Protein AF-A0AA37QPI7-F1 (afdb_monomer_lite)

Radius of gyration: 23.77 Å; chains: 1; bounding box: 54×47×102 Å

Foldseek 3Di:
DDDDDDDDDDDDPPPPPDLVNLVVVVVVVVPPPPPPDDPCVVVVVVLVLVLLQLVLLCCQQQPFFLQLLVLLLVLLVLLVVLVVCVVPQQLVSLVSNVVSVVSNVCSRPPQHDPAQDPVVRDGNVVSCVSNQNDDVVVVVVLVVVLVCLLVCCVVPVCNVVVHDRDPDPVSSSSSNSNVSSVSVVVVLVVQLVVSCVPPRNSRSVSVSVSVVCVSVVSNSNNVCSVVCVVVVNGTDPCSNVSVCVSCVVVVVVVVVVVVVD

Secondary structure (DSSP, 8-state):
-----PPPPPPP------HHHHHHHHHHHHHTTT-SSSTTHHHHHHHHHHHHHHHHHHHHHH--BHHHHHHHHHHHHHHHHHHHHHTT-HHHHHHHHHHHHHHHHHHHHHSS-SS-BTTTTB-HHHHHHHSTT--HHHHHHHHHHHHHHHHHHHH-TTTTTTSPPPSSHHHHHHHHHHHHHHHHHHHHHHHHHHHHHHT-HHHHHHHHHHHHHHHHHHHHHHTTHHHHHHTT--B-THHHHGGGTTTHHHHHHHHHHHT--

Structure (mmCIF, N/CA/C/O backbone):
data_AF-A0AA37QPI7-F1
#
_entry.id   AF-A0AA37QPI7-F1
#
loop_
_atom_site.group_PDB
_atom_site.id
_atom_site.type_symbol
_atom_site.label_atom_id
_atom_site.label_alt_id
_atom_site.label_comp_id
_atom_site.label_asym_id
_atom_site.label_entity_id
_atom_site.label_seq_id
_atom_site.pdbx_PDB_ins_code
_atom_site.Cartn_x
_atom_site.Cartn_y
_atom_site.Cartn_z
_atom_site.occupancy
_atom_site.B_iso_or_equiv
_atom_site.auth_seq_id
_atom_site.auth_comp_id
_atom_site.auth_asym_id
_atom_site.auth_atom_id
_atom_site.pdbx_PDB_model_num
ATOM 1 N N . MET A 1 1 ? 1.107 21.817 76.736 1.00 34.59 1 MET A N 1
ATOM 2 C CA . MET A 1 1 ? 0.963 20.585 75.935 1.00 34.59 1 MET A CA 1
ATOM 3 C C . MET A 1 1 ? 0.041 20.915 74.767 1.00 34.59 1 MET A C 1
ATOM 5 O O . MET A 1 1 ? -1.161 20.747 74.878 1.00 34.59 1 MET A O 1
ATOM 9 N N . PHE A 1 2 ? 0.584 21.522 73.708 1.00 25.77 2 PHE A N 1
ATOM 10 C CA . PHE A 1 2 ? -0.158 21.867 72.491 1.00 25.77 2 PHE A CA 1
ATOM 11 C C . PHE A 1 2 ? 0.351 20.945 71.384 1.00 25.77 2 PHE A C 1
ATOM 13 O O . PHE A 1 2 ? 1.513 21.037 70.995 1.00 25.77 2 PHE A O 1
ATOM 20 N N . ALA A 1 3 ? -0.485 20.000 70.961 1.00 29.30 3 ALA A N 1
ATOM 21 C CA . ALA A 1 3 ? -0.178 19.079 69.878 1.00 29.30 3 ALA A CA 1
ATOM 22 C C . ALA A 1 3 ? -0.513 19.752 68.539 1.00 29.30 3 ALA A C 1
ATOM 24 O O . ALA A 1 3 ? -1.659 20.116 68.288 1.00 29.30 3 ALA A O 1
ATOM 25 N N . PHE A 1 4 ? 0.504 19.929 67.698 1.00 27.66 4 PHE A N 1
ATOM 26 C CA . PHE A 1 4 ? 0.360 20.281 66.289 1.00 27.66 4 PHE A CA 1
ATOM 27 C C . PHE A 1 4 ? -0.175 19.052 65.542 1.00 27.66 4 PHE A C 1
ATOM 29 O O . PHE A 1 4 ? 0.495 18.021 65.497 1.00 27.66 4 PHE A O 1
ATOM 36 N N . GLN A 1 5 ? -1.370 19.149 64.964 1.00 30.95 5 GLN A N 1
ATOM 37 C CA . GLN A 1 5 ? -1.933 18.120 64.091 1.00 30.95 5 GLN A CA 1
ATOM 38 C C . GLN A 1 5 ? -1.778 18.610 62.646 1.00 30.95 5 GLN A C 1
ATOM 40 O O . GLN A 1 5 ? -2.478 19.517 62.207 1.00 30.95 5 GLN A O 1
ATOM 45 N N . ALA A 1 6 ? -0.787 18.072 61.933 1.00 32.91 6 ALA A N 1
ATOM 46 C CA . ALA A 1 6 ? -0.583 18.338 60.514 1.00 32.91 6 ALA A CA 1
ATOM 47 C C . ALA A 1 6 ? -1.571 17.497 59.686 1.00 32.91 6 ALA A C 1
ATOM 49 O O . ALA A 1 6 ? -1.635 16.279 59.855 1.00 32.91 6 ALA A O 1
ATOM 50 N N . SER A 1 7 ? -2.333 18.137 58.793 1.00 35.12 7 SER A N 1
ATOM 51 C CA . SER A 1 7 ? -3.136 17.439 57.779 1.00 35.12 7 SER A CA 1
ATOM 52 C C . SER A 1 7 ? -2.232 16.674 56.803 1.00 35.12 7 SER A C 1
ATOM 54 O O . SER A 1 7 ? -1.197 17.211 56.401 1.00 35.12 7 SER A O 1
ATOM 56 N N . PRO A 1 8 ? -2.610 15.458 56.366 1.00 33.44 8 PRO A N 1
ATOM 57 C CA . PRO A 1 8 ? -1.876 14.750 55.327 1.00 33.44 8 PRO A CA 1
ATOM 58 C C . PRO A 1 8 ? -2.070 15.441 53.970 1.00 33.44 8 PRO A C 1
ATOM 60 O O . PRO A 1 8 ? -3.180 15.831 53.603 1.00 33.44 8 PRO A O 1
ATOM 63 N N . ALA A 1 9 ? -0.973 15.595 53.228 1.00 37.56 9 ALA A N 1
ATOM 64 C CA . ALA A 1 9 ? -0.979 16.091 51.857 1.00 37.56 9 ALA A CA 1
ATOM 65 C C . ALA A 1 9 ? -1.756 15.131 50.929 1.00 37.56 9 ALA A C 1
ATOM 67 O O . ALA A 1 9 ? -1.689 13.913 51.128 1.00 37.56 9 ALA A O 1
ATOM 68 N N . PRO A 1 10 ? -2.473 15.641 49.909 1.00 36.03 10 PRO A N 1
ATOM 69 C CA . PRO A 1 10 ? -3.128 14.788 48.923 1.00 36.03 10 PRO A CA 1
ATOM 70 C C . PRO A 1 10 ? -2.082 13.987 48.125 1.00 36.03 10 PRO A C 1
ATOM 72 O O . PRO A 1 10 ? -0.986 14.496 47.868 1.00 36.03 10 PRO A O 1
ATOM 75 N N . PRO A 1 11 ? -2.389 12.736 47.731 1.00 35.03 11 PRO A N 1
ATOM 76 C CA . PRO A 1 11 ? -1.461 11.918 46.963 1.00 35.03 11 PRO A CA 1
ATOM 77 C C . PRO A 1 11 ? -1.183 12.554 45.591 1.00 35.03 11 PRO A C 1
ATOM 79 O O . PRO A 1 11 ? -2.055 13.229 45.034 1.00 35.03 11 PRO A O 1
ATOM 82 N N . PRO A 1 12 ? 0.015 12.339 45.021 1.00 33.94 12 PRO A N 1
ATOM 83 C CA . PRO A 1 12 ? 0.347 12.864 43.708 1.00 33.94 12 PRO A CA 1
ATOM 84 C C . PRO A 1 12 ? -0.594 12.251 42.670 1.00 33.94 12 PRO A C 1
ATOM 86 O O . PRO A 1 12 ? -0.726 11.029 42.573 1.00 33.94 12 PRO A O 1
ATOM 89 N N . VAL A 1 13 ? -1.246 13.114 41.889 1.00 37.06 13 VAL A N 1
ATOM 90 C CA . VAL A 1 13 ? -2.025 12.728 40.711 1.00 37.06 13 VAL A CA 1
ATOM 91 C C . VAL A 1 13 ? -1.045 12.135 39.702 1.00 37.06 13 VAL A C 1
ATOM 93 O O . VAL A 1 13 ? -0.381 12.846 38.951 1.00 37.06 13 VAL A O 1
ATOM 96 N N . GLY A 1 14 ? -0.900 10.813 39.736 1.00 29.47 14 GLY A N 1
ATOM 97 C CA . GLY A 1 14 ? -0.187 10.064 38.717 1.00 29.47 14 GLY A CA 1
ATOM 98 C C . GLY A 1 14 ? -0.936 10.216 37.402 1.00 29.47 14 GLY A C 1
ATOM 99 O O . GLY A 1 14 ? -1.998 9.626 37.217 1.00 29.47 14 GLY A O 1
ATOM 100 N N . PHE A 1 15 ? -0.394 11.023 36.495 1.00 30.89 15 PHE A N 1
ATOM 101 C CA . PHE A 1 15 ? -0.865 11.115 35.120 1.00 30.89 15 PHE A CA 1
ATOM 102 C C . PHE A 1 15 ? -0.590 9.764 34.441 1.00 30.89 15 PHE A C 1
ATOM 104 O O . PHE A 1 15 ? 0.505 9.503 33.943 1.00 30.89 15 PHE A O 1
ATOM 111 N N . ILE A 1 16 ? -1.568 8.857 34.467 1.00 32.91 16 ILE A N 1
ATOM 112 C CA . ILE A 1 16 ? -1.542 7.652 33.639 1.00 32.91 16 ILE A CA 1
ATOM 113 C C . ILE A 1 16 ? -1.811 8.122 32.212 1.00 32.91 16 ILE A C 1
ATOM 115 O O . ILE A 1 16 ? -2.954 8.304 31.802 1.00 32.91 16 ILE A O 1
ATOM 119 N N . VAL A 1 17 ? -0.738 8.361 31.460 1.00 29.69 17 VAL A N 1
ATOM 120 C CA . VAL A 1 17 ? -0.809 8.642 30.024 1.00 29.69 17 VAL A CA 1
ATOM 121 C C . VAL A 1 17 ? -1.232 7.352 29.323 1.00 29.69 17 VAL A C 1
ATOM 123 O O . VAL A 1 17 ? -0.419 6.466 29.043 1.00 29.69 17 VAL A O 1
ATOM 126 N N . THR A 1 18 ? -2.530 7.221 29.070 1.00 38.44 18 THR A N 1
ATOM 127 C CA . THR A 1 18 ? -3.072 6.161 28.223 1.00 38.44 18 THR A CA 1
ATOM 128 C C . THR A 1 18 ? -2.712 6.450 26.761 1.00 38.44 18 THR A C 1
ATOM 130 O O . THR A 1 18 ? -2.367 7.564 26.369 1.00 38.44 18 THR A O 1
ATOM 133 N N . THR A 1 19 ? -2.740 5.430 25.906 1.00 42.44 19 THR A N 1
ATOM 134 C CA . THR A 1 19 ? -2.538 5.586 24.452 1.00 42.44 19 THR A CA 1
ATOM 135 C C . THR A 1 19 ? -3.511 6.579 23.814 1.00 42.44 19 THR A C 1
ATOM 137 O O . THR A 1 19 ? -3.134 7.239 22.850 1.00 42.44 19 THR A O 1
ATOM 140 N N . SER A 1 20 ? -4.700 6.742 24.402 1.00 35.50 20 SER A N 1
ATOM 141 C CA . SER A 1 20 ? -5.703 7.735 24.005 1.00 35.50 20 SER A CA 1
ATOM 142 C C . SER A 1 20 ? -5.179 9.179 24.113 1.00 35.50 20 SER A C 1
ATOM 144 O O . SER A 1 20 ? -5.289 9.958 23.167 1.00 35.50 20 SER A O 1
ATOM 146 N N . THR A 1 21 ? -4.483 9.522 25.205 1.00 34.16 21 THR A N 1
ATOM 147 C CA . THR A 1 21 ? -3.995 10.892 25.469 1.00 34.16 21 THR A CA 1
ATOM 148 C C . THR A 1 21 ? -2.841 11.313 24.553 1.00 34.16 21 THR A C 1
ATOM 150 O O . THR A 1 21 ? -2.683 12.493 24.245 1.00 34.16 21 THR A O 1
ATOM 153 N N . CYS A 1 22 ? -2.041 10.350 24.089 1.00 39.34 22 CYS A N 1
ATOM 154 C CA . CYS A 1 22 ? -0.910 10.594 23.188 1.00 39.34 22 CYS A CA 1
ATOM 155 C C . CYS A 1 22 ? -1.356 10.755 21.718 1.00 39.34 22 CYS A C 1
ATOM 157 O O . CYS A 1 22 ? -0.674 11.410 20.935 1.00 39.34 22 CYS A O 1
ATOM 159 N N . HIS A 1 23 ? -2.516 10.192 21.352 1.00 40.12 23 HIS A N 1
ATOM 160 C CA . HIS A 1 23 ? -3.118 10.362 20.028 1.00 40.12 23 HIS A CA 1
ATOM 161 C C . HIS A 1 23 ? -3.749 11.751 19.894 1.00 40.12 23 HIS A C 1
ATOM 163 O O . HIS A 1 23 ? -3.429 12.459 18.945 1.00 40.12 23 HIS A O 1
ATOM 169 N N . ALA A 1 24 ? -4.541 12.171 20.891 1.00 37.97 24 ALA A N 1
ATOM 170 C CA . ALA A 1 24 ? -5.199 13.478 20.916 1.00 37.97 24 ALA A CA 1
ATOM 171 C C . ALA A 1 24 ? -4.202 14.635 20.728 1.00 37.97 24 ALA A C 1
ATOM 173 O O . ALA A 1 24 ? -4.411 15.493 19.878 1.00 37.97 24 ALA A O 1
ATOM 174 N N . THR A 1 25 ? -3.057 14.589 21.418 1.00 40.53 25 THR A N 1
ATOM 175 C CA . THR A 1 25 ? -2.024 15.640 21.369 1.00 40.53 25 THR A CA 1
ATOM 176 C C . THR A 1 25 ? -1.274 15.729 20.034 1.00 40.53 25 THR A C 1
ATOM 178 O O . THR A 1 25 ? -0.862 16.823 19.654 1.00 40.53 25 THR A O 1
ATOM 181 N N . PHE A 1 26 ? -1.112 14.628 19.289 1.00 41.22 26 PHE A N 1
ATOM 182 C CA . PHE A 1 26 ? -0.469 14.670 17.966 1.00 41.22 26 PHE A CA 1
ATOM 183 C C . PHE A 1 26 ? -1.428 15.136 16.865 1.00 41.22 26 PHE A C 1
ATOM 185 O O . PHE A 1 26 ? -1.008 15.848 15.952 1.00 41.22 26 PHE A O 1
ATOM 192 N N . THR A 1 27 ? -2.717 14.792 16.963 1.00 43.09 27 THR A N 1
ATOM 193 C CA . THR A 1 27 ? -3.755 15.435 16.146 1.00 43.09 27 THR A CA 1
ATOM 194 C C . THR A 1 27 ? -3.826 16.923 16.478 1.00 43.09 27 THR A C 1
ATOM 196 O O . THR A 1 27 ? -3.598 17.735 15.599 1.00 43.09 27 THR A O 1
ATOM 199 N N . GLU A 1 28 ? -3.991 17.333 17.733 1.00 38.28 28 GLU A N 1
ATOM 200 C CA . GLU A 1 28 ? -4.186 18.755 18.053 1.00 38.28 28 GLU A CA 1
ATOM 201 C C . GLU A 1 28 ? -2.998 19.668 17.699 1.00 38.28 28 GLU A C 1
ATOM 203 O O . GLU A 1 28 ? -3.204 20.772 17.189 1.00 38.28 28 GLU A O 1
ATOM 208 N N . ALA A 1 29 ? -1.751 19.213 17.875 1.00 36.88 29 ALA A N 1
ATOM 209 C CA . ALA A 1 29 ? -0.566 20.036 17.604 1.00 36.88 29 ALA A CA 1
ATOM 210 C C . ALA A 1 29 ? -0.382 20.402 16.117 1.00 36.88 29 ALA A C 1
ATOM 212 O O . ALA A 1 29 ? 0.231 21.424 15.808 1.00 36.88 29 ALA A O 1
ATOM 213 N N . LEU A 1 30 ? -0.932 19.607 15.190 1.00 38.47 30 LEU A N 1
ATOM 214 C CA . LEU A 1 30 ? -0.958 19.939 13.760 1.00 38.47 30 LEU A CA 1
ATOM 215 C C . LEU A 1 30 ? -2.210 20.756 13.367 1.00 38.47 30 LEU A C 1
ATOM 217 O O . LEU A 1 30 ? -2.234 21.353 12.293 1.00 38.47 30 LEU A O 1
ATOM 221 N N . TYR A 1 31 ? -3.244 20.781 14.218 1.00 43.44 31 TYR A N 1
ATOM 222 C CA . TYR A 1 31 ? -4.584 21.297 13.904 1.00 43.44 31 TYR A CA 1
ATOM 223 C C . TYR A 1 31 ? -4.795 22.770 14.298 1.00 43.44 31 TYR A C 1
ATOM 225 O O . TYR A 1 31 ? -5.498 23.493 13.592 1.00 43.44 31 TYR A O 1
ATOM 233 N N . VAL A 1 32 ? -4.159 23.266 15.365 1.00 39.16 32 VAL A N 1
ATOM 234 C CA . VAL A 1 32 ? -4.438 24.623 15.893 1.00 39.16 32 VAL A CA 1
ATOM 235 C C . VAL A 1 32 ? -3.963 25.768 14.975 1.00 39.16 32 VAL A C 1
ATOM 237 O O . VAL A 1 32 ? -4.482 26.877 15.062 1.00 39.16 32 VAL A O 1
ATOM 240 N N . SER A 1 33 ? -3.044 25.540 14.028 1.00 35.88 33 SER A N 1
ATOM 241 C CA . SER A 1 33 ? -2.559 26.622 13.142 1.00 35.88 33 SER A CA 1
ATOM 242 C C . SER A 1 33 ? -3.457 26.949 11.937 1.00 35.88 33 SER A C 1
ATOM 244 O O . SER A 1 33 ? -3.223 27.969 11.293 1.00 35.88 33 SER A O 1
ATOM 246 N N . VAL A 1 34 ? -4.463 26.130 11.596 1.00 41.72 34 VAL A N 1
ATOM 247 C CA . VAL A 1 34 ? -5.202 26.268 10.315 1.00 41.72 34 VAL A CA 1
ATOM 248 C C . VAL A 1 34 ? -6.638 26.801 10.472 1.00 41.72 34 VAL A C 1
ATOM 250 O O . VAL A 1 34 ? -7.206 27.303 9.505 1.00 41.72 34 VAL A O 1
ATOM 253 N N . SER A 1 35 ? -7.222 26.784 11.675 1.00 39.28 35 SER A N 1
ATOM 254 C CA . SER A 1 35 ? -8.647 27.122 11.883 1.00 39.28 35 SER A CA 1
ATOM 255 C C . SER A 1 35 ? -8.999 28.615 11.957 1.00 39.28 35 SER A C 1
ATOM 257 O O . SER A 1 35 ? -10.164 28.948 12.153 1.00 39.28 35 SER A O 1
ATOM 259 N N . LEU A 1 36 ? -8.060 29.544 11.763 1.00 39.91 36 LEU A N 1
ATOM 260 C CA . LEU A 1 36 ? -8.346 30.980 11.883 1.00 39.91 36 LEU A CA 1
ATOM 261 C C . LEU A 1 36 ? -8.253 31.732 10.547 1.00 39.91 36 LEU A C 1
ATOM 263 O O . LEU A 1 36 ? -7.440 32.639 10.437 1.00 39.91 36 LEU A O 1
ATOM 267 N N . HIS A 1 37 ? -9.091 31.394 9.554 1.00 37.38 37 HIS A N 1
ATOM 268 C CA . HIS A 1 37 ? -9.806 32.362 8.683 1.00 37.38 37 HIS A CA 1
ATOM 269 C C . HIS A 1 37 ? -10.506 31.702 7.471 1.00 37.38 37 HIS A C 1
ATOM 271 O O . HIS A 1 37 ? -9.902 30.935 6.728 1.00 37.38 37 HIS A O 1
ATOM 277 N N . ASN A 1 38 ? -11.740 32.157 7.207 1.00 34.00 38 ASN A N 1
ATOM 278 C CA . ASN A 1 38 ? -12.581 31.989 6.007 1.00 34.00 38 ASN A CA 1
ATOM 279 C C . ASN A 1 38 ? -13.404 30.692 5.840 1.00 34.00 38 ASN A C 1
ATOM 281 O O . ASN A 1 38 ? -13.009 29.598 6.233 1.00 34.00 38 ASN A O 1
ATOM 285 N N . GLY A 1 39 ? -14.578 30.841 5.195 1.00 43.22 39 GLY A N 1
ATOM 286 C CA . GLY A 1 39 ? -15.640 29.842 4.929 1.00 43.22 39 GLY A CA 1
ATOM 287 C C . GLY A 1 39 ? -15.251 28.584 4.130 1.00 43.22 39 GLY A C 1
ATOM 288 O O . GLY A 1 39 ? -16.103 27.862 3.621 1.00 43.22 39 GLY A O 1
ATOM 289 N N . THR A 1 40 ? -13.958 28.299 4.047 1.00 50.94 40 THR A N 1
ATOM 290 C CA . THR A 1 40 ? -13.319 27.017 3.738 1.00 50.94 40 THR A CA 1
ATOM 291 C C . THR A 1 40 ? -13.400 25.996 4.885 1.00 50.94 40 THR A C 1
ATOM 293 O O . THR A 1 40 ? -13.154 24.813 4.647 1.00 50.94 40 THR A O 1
ATOM 296 N N . GLY A 1 41 ? -13.788 26.417 6.097 1.00 45.12 41 GLY A N 1
ATOM 297 C CA . GLY A 1 41 ? -13.851 25.569 7.299 1.00 45.12 41 GLY A CA 1
ATOM 298 C C . GLY A 1 41 ? -14.749 24.328 7.176 1.00 45.12 41 GLY A C 1
ATOM 299 O O . GLY A 1 41 ? -14.304 23.230 7.487 1.00 45.12 41 GLY A O 1
ATOM 300 N N . ILE A 1 42 ? -15.958 24.461 6.615 1.00 53.44 42 ILE A N 1
ATOM 301 C CA . ILE A 1 42 ? -16.942 23.356 6.521 1.00 53.44 42 ILE A CA 1
ATOM 302 C C . ILE A 1 42 ? -16.509 22.263 5.522 1.00 53.44 42 ILE A C 1
ATOM 304 O O . ILE A 1 42 ? -16.788 21.079 5.692 1.00 53.44 42 ILE A O 1
ATOM 308 N N . ARG A 1 43 ? -15.815 22.631 4.436 1.00 53.22 43 ARG A N 1
ATOM 309 C CA . ARG A 1 43 ? -15.306 21.637 3.468 1.00 53.22 43 ARG A CA 1
ATOM 310 C C . ARG A 1 43 ? -14.085 20.904 4.006 1.00 53.22 43 ARG A C 1
ATOM 312 O O . AR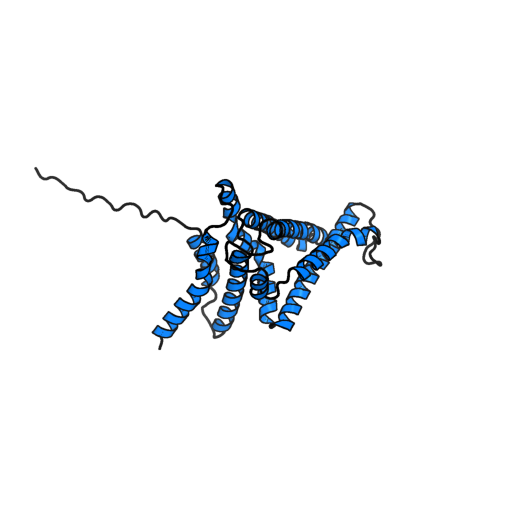G A 1 43 ? -13.910 19.719 3.728 1.00 53.22 43 ARG A O 1
ATOM 319 N N . MET A 1 44 ? -13.253 21.617 4.758 1.00 57.00 44 MET A N 1
ATOM 320 C CA . MET A 1 44 ? -12.068 21.058 5.381 1.00 57.00 44 MET A CA 1
ATOM 321 C C . MET A 1 44 ? -12.442 20.106 6.529 1.00 57.00 44 MET A C 1
ATOM 323 O O . MET A 1 44 ? -11.884 19.013 6.594 1.00 57.00 44 MET A O 1
ATOM 327 N N . SER A 1 45 ? -13.454 20.441 7.343 1.00 70.56 45 SER A N 1
ATOM 328 C CA . SER A 1 45 ? -13.984 19.527 8.367 1.00 70.56 45 SER A CA 1
ATOM 329 C C . SER A 1 45 ? -14.488 18.221 7.748 1.00 70.56 45 SER A C 1
ATOM 331 O O . SER A 1 45 ? -14.053 17.150 8.161 1.00 70.56 45 SER A O 1
ATOM 333 N N . ARG A 1 46 ? -15.271 18.282 6.661 1.00 74.94 46 ARG A N 1
ATOM 334 C CA . ARG A 1 46 ? -15.760 17.077 5.961 1.00 74.94 46 ARG A CA 1
ATOM 335 C C . ARG A 1 46 ? -14.636 16.219 5.361 1.00 74.94 46 ARG A C 1
ATOM 337 O O . ARG A 1 46 ? -14.710 14.989 5.407 1.00 74.94 46 ARG A O 1
ATOM 344 N N . TYR A 1 47 ? -13.599 16.840 4.791 1.00 80.12 47 TYR A N 1
ATOM 345 C CA . TYR A 1 47 ? -12.415 16.128 4.288 1.00 80.12 47 TYR A CA 1
ATOM 346 C C . TYR A 1 47 ? -11.720 15.353 5.415 1.00 80.12 47 TYR A C 1
ATOM 348 O O . TYR A 1 47 ? -11.437 14.161 5.270 1.00 80.12 47 TYR A O 1
ATOM 356 N N . TYR A 1 48 ? -11.481 16.018 6.548 1.00 80.06 48 TYR A N 1
ATOM 357 C CA . TYR A 1 48 ? -10.828 15.410 7.703 1.00 80.06 48 TYR A CA 1
ATOM 358 C C . TYR A 1 48 ? -11.672 14.314 8.339 1.00 80.06 48 TYR A C 1
ATOM 360 O O . TYR A 1 48 ? -11.139 13.234 8.585 1.00 80.06 48 TYR A O 1
ATOM 368 N N . GLN A 1 49 ? -12.973 14.546 8.515 1.00 81.12 49 GLN A N 1
ATOM 369 C CA . GLN A 1 49 ? -13.918 13.544 9.004 1.00 81.12 49 GLN A CA 1
ATOM 370 C C . GLN A 1 49 ? -13.871 12.294 8.120 1.00 81.12 49 GLN A C 1
ATOM 372 O O . GLN A 1 49 ? -13.642 11.197 8.616 1.00 81.12 49 GLN A O 1
ATOM 377 N N . THR A 1 50 ? -13.942 12.451 6.793 1.00 84.12 50 THR A N 1
ATOM 378 C CA . THR A 1 50 ? -13.868 11.312 5.861 1.00 84.12 50 THR A CA 1
ATOM 379 C C . THR A 1 50 ? -12.543 10.555 5.985 1.00 84.12 50 THR A C 1
ATOM 381 O O . THR A 1 50 ? -12.522 9.324 6.031 1.00 84.12 50 THR A O 1
ATOM 384 N N . LEU A 1 51 ? -11.415 11.270 6.045 1.00 86.88 51 LEU A N 1
ATOM 385 C CA . LEU A 1 51 ? -10.095 10.659 6.215 1.00 86.88 51 LEU A CA 1
ATOM 386 C C . LEU A 1 51 ? -9.983 9.904 7.549 1.00 86.88 51 LEU A C 1
ATOM 388 O O . LEU A 1 51 ? -9.417 8.807 7.591 1.00 86.88 51 LEU A O 1
ATOM 392 N N . GLN A 1 52 ? -10.506 10.491 8.624 1.00 86.25 52 GLN A N 1
ATOM 393 C CA . GLN A 1 52 ? -10.528 9.911 9.960 1.00 86.25 52 GLN A CA 1
ATOM 394 C C . GLN A 1 52 ? -11.384 8.649 9.987 1.00 86.25 52 GLN A C 1
ATOM 396 O O . GLN A 1 52 ? -10.869 7.610 10.390 1.00 86.25 52 GLN A O 1
ATOM 401 N N . THR A 1 53 ? -12.613 8.692 9.464 1.00 85.50 53 THR A N 1
ATOM 402 C CA . THR A 1 53 ? -13.487 7.518 9.319 1.00 85.50 53 THR A CA 1
ATOM 403 C C . THR A 1 53 ? -12.788 6.415 8.539 1.00 85.50 53 THR A C 1
ATOM 405 O O . THR A 1 53 ? -12.684 5.293 9.019 1.00 85.50 53 THR A O 1
ATOM 408 N N . GLN A 1 54 ? -12.188 6.731 7.387 1.00 86.94 54 GLN A N 1
ATOM 409 C CA . GLN A 1 54 ? -11.477 5.723 6.606 1.00 86.94 54 GLN A CA 1
ATOM 410 C C . GLN A 1 54 ? -10.324 5.083 7.393 1.00 86.94 54 GLN A C 1
ATOM 412 O O . GLN A 1 54 ? -10.085 3.883 7.269 1.00 86.94 54 GLN A O 1
ATOM 417 N N . ARG A 1 55 ? -9.504 5.866 8.106 1.00 89.31 55 ARG A N 1
ATOM 418 C CA . ARG A 1 55 ? -8.378 5.336 8.908 1.00 89.31 55 ARG A CA 1
ATOM 419 C C . ARG A 1 55 ? -8.871 4.508 10.087 1.00 89.31 55 ARG A C 1
ATOM 421 O O . ARG A 1 55 ? -8.302 3.464 10.388 1.00 89.31 55 ARG A O 1
ATOM 428 N N . PHE A 1 56 ? -9.951 4.961 10.697 1.00 86.62 56 PHE A N 1
ATOM 429 C CA . PHE A 1 56 ? -10.613 4.280 11.783 1.00 86.62 56 PHE A CA 1
ATOM 430 C C . PHE A 1 56 ? -11.184 2.922 11.348 1.00 86.62 56 PHE A C 1
ATOM 432 O O . PHE A 1 56 ? -10.942 1.916 12.011 1.00 86.62 56 PHE A O 1
ATOM 439 N N . ASP A 1 57 ? -11.858 2.865 10.200 1.00 88.50 57 ASP A N 1
ATOM 440 C CA . ASP A 1 57 ? -12.379 1.618 9.639 1.00 88.50 57 ASP A CA 1
ATOM 441 C C . ASP A 1 57 ? -11.257 0.616 9.337 1.00 88.50 57 ASP A C 1
ATOM 443 O O . ASP A 1 57 ? -11.412 -0.583 9.573 1.00 88.50 57 ASP A O 1
ATOM 447 N N . ASP A 1 58 ? -10.101 1.092 8.856 1.00 89.12 58 ASP A N 1
ATOM 448 C CA . ASP A 1 58 ? -8.922 0.239 8.673 1.00 89.12 58 ASP A CA 1
ATOM 449 C C . ASP A 1 58 ? -8.439 -0.341 10.003 1.00 89.12 58 ASP A C 1
ATOM 451 O O . ASP A 1 58 ? -8.267 -1.556 10.109 1.00 89.12 58 ASP A O 1
ATOM 455 N N . TYR A 1 59 ? -8.287 0.511 11.017 1.00 90.62 59 TYR A N 1
ATOM 456 C CA . TYR A 1 59 ? -7.866 0.098 12.348 1.00 90.62 59 TYR A CA 1
ATOM 457 C C . TYR A 1 59 ? -8.818 -0.947 12.954 1.00 90.62 59 TYR A C 1
ATOM 459 O O . TYR A 1 59 ? -8.395 -2.031 13.358 1.00 90.62 59 TYR A O 1
ATOM 467 N N . ARG A 1 60 ? -10.122 -0.652 12.957 1.00 89.25 60 ARG A N 1
ATOM 468 C CA . ARG A 1 60 ? -11.151 -1.478 13.597 1.00 89.25 60 ARG A CA 1
ATOM 469 C C . ARG A 1 60 ? -11.359 -2.816 12.894 1.00 89.25 60 ARG A C 1
ATOM 471 O O . ARG A 1 60 ? -11.437 -3.849 13.559 1.00 89.25 60 ARG A O 1
ATOM 478 N N . TYR A 1 61 ? -11.502 -2.810 11.568 1.00 89.25 61 TYR A N 1
ATOM 479 C CA . TYR A 1 61 ? -11.929 -4.002 10.826 1.00 89.25 61 TYR A CA 1
ATOM 480 C C . TYR A 1 61 ? -10.782 -4.820 10.238 1.00 89.25 61 TYR A C 1
ATOM 482 O O . TYR A 1 61 ? -11.004 -5.982 9.880 1.00 89.25 61 TYR A O 1
ATOM 490 N N . TYR A 1 62 ? -9.589 -4.233 10.102 1.00 90.56 62 TYR A N 1
ATOM 491 C CA . TYR A 1 62 ? -8.477 -4.848 9.377 1.00 90.56 62 TYR A CA 1
ATOM 492 C C . TYR A 1 62 ? -7.149 -4.863 10.142 1.00 90.56 62 TYR A C 1
ATOM 494 O O . TYR A 1 62 ? -6.178 -5.369 9.574 1.00 90.56 62 TYR A O 1
ATOM 502 N N . HIS A 1 63 ? -7.080 -4.332 11.371 1.00 93.88 63 HIS A N 1
ATOM 503 C CA . HIS A 1 63 ? -5.858 -4.276 12.190 1.00 93.88 63 HIS A CA 1
ATOM 504 C C . HIS A 1 63 ? -6.082 -4.721 13.642 1.00 93.88 63 HIS A C 1
ATOM 506 O O . HIS A 1 63 ? -5.580 -4.088 14.576 1.00 93.88 63 HIS A O 1
ATOM 512 N N . GLN A 1 64 ? -6.795 -5.833 13.846 1.00 94.38 64 GLN A N 1
ATOM 513 C CA . GLN A 1 64 ? -7.049 -6.363 15.192 1.00 94.38 64 GLN A CA 1
ATOM 514 C C . GLN A 1 64 ? -5.934 -7.171 15.813 1.00 94.38 64 GLN A C 1
ATOM 516 O O . GLN A 1 64 ? -5.757 -7.133 17.034 1.00 94.38 64 GLN A O 1
ATOM 521 N N . SER A 1 65 ? -5.144 -7.857 15.000 1.00 96.06 65 SER A N 1
ATOM 522 C CA . SER A 1 65 ? -4.014 -8.603 15.522 1.00 96.06 65 SER A CA 1
ATOM 523 C C . SER A 1 65 ? -2.846 -7.677 15.840 1.00 96.06 65 SER A C 1
ATOM 525 O O . SER A 1 65 ? -2.361 -6.947 14.976 1.00 96.06 65 SER A O 1
ATOM 527 N N . ARG A 1 66 ? -2.284 -7.775 17.049 1.00 96.81 66 ARG A N 1
ATOM 528 C CA . ARG A 1 66 ? -1.032 -7.087 17.405 1.00 96.81 66 ARG A CA 1
ATOM 529 C C . ARG A 1 66 ? 0.151 -7.540 16.541 1.00 96.81 66 ARG A C 1
ATOM 531 O O . ARG A 1 66 ? 1.083 -6.759 16.333 1.00 96.81 66 ARG A O 1
ATOM 538 N N . ILE A 1 67 ? 0.099 -8.759 15.987 1.00 97.81 67 ILE A N 1
ATOM 539 C CA . ILE A 1 67 ? 1.072 -9.248 14.997 1.00 97.81 67 ILE A CA 1
ATOM 540 C C . ILE A 1 67 ? 0.926 -8.448 13.708 1.00 97.81 67 ILE A C 1
ATOM 542 O O . ILE A 1 67 ? 1.906 -7.883 13.227 1.00 97.81 67 ILE A O 1
ATOM 546 N N . ASN A 1 68 ? -0.297 -8.326 13.193 1.00 97.69 68 ASN A N 1
ATOM 547 C CA . ASN A 1 68 ? -0.574 -7.518 12.011 1.00 97.69 68 ASN A CA 1
ATOM 548 C C . ASN A 1 68 ? -0.187 -6.044 12.218 1.00 97.69 68 ASN A C 1
ATOM 550 O O . ASN A 1 68 ? 0.508 -5.467 11.389 1.00 97.69 68 ASN A O 1
ATOM 554 N N . GLN A 1 69 ? -0.529 -5.454 13.363 1.00 97.50 69 GLN A N 1
ATOM 555 C CA . GLN A 1 69 ? -0.128 -4.087 13.705 1.00 97.50 69 GLN A CA 1
ATOM 556 C C . GLN A 1 69 ? 1.401 -3.914 13.740 1.00 97.50 69 GLN A C 1
ATOM 558 O O . GLN A 1 69 ? 1.937 -2.934 13.225 1.00 97.50 69 GLN A O 1
ATOM 563 N N . THR A 1 70 ? 2.130 -4.893 14.281 1.00 98.12 70 THR A N 1
ATOM 564 C CA . THR A 1 70 ? 3.602 -4.895 14.273 1.00 98.12 70 THR A CA 1
ATOM 565 C C . THR A 1 70 ? 4.162 -5.011 12.854 1.00 98.12 70 THR A C 1
ATOM 567 O O . THR A 1 70 ? 5.102 -4.301 12.499 1.00 98.12 70 THR A O 1
ATOM 570 N N . LEU A 1 71 ? 3.568 -5.849 12.001 1.00 98.31 71 LEU A N 1
ATOM 571 C CA . LEU A 1 71 ? 3.931 -5.931 10.583 1.00 98.31 71 LEU A CA 1
ATOM 572 C C . LEU A 1 71 ? 3.624 -4.619 9.848 1.00 98.31 71 LEU A C 1
ATOM 574 O O . LEU A 1 71 ? 4.422 -4.184 9.018 1.00 98.31 71 LEU A O 1
ATOM 578 N N . HIS A 1 72 ? 2.533 -3.935 10.199 1.00 97.88 72 HIS A N 1
ATOM 579 C CA . HIS A 1 72 ? 2.233 -2.593 9.711 1.00 97.88 72 HIS A CA 1
ATOM 580 C C . HIS A 1 72 ? 3.298 -1.581 10.134 1.00 97.88 72 HIS A C 1
ATOM 582 O O . HIS A 1 72 ? 3.773 -0.838 9.275 1.00 97.88 72 HIS A O 1
ATOM 588 N N . LEU A 1 73 ? 3.731 -1.594 11.397 1.00 98.31 73 LEU A N 1
ATOM 589 C C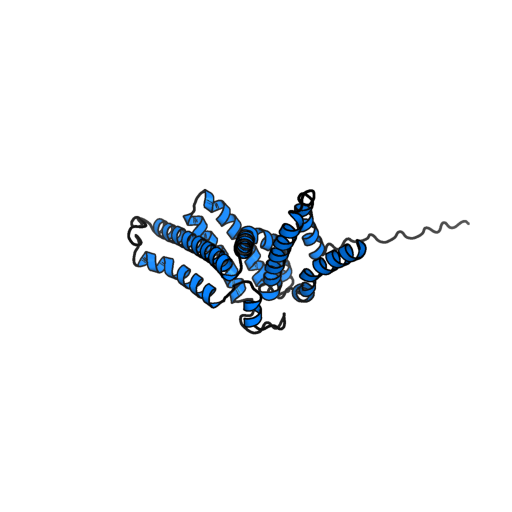A . LEU A 1 73 ? 4.821 -0.748 11.892 1.00 98.31 73 LEU A CA 1
ATOM 590 C C . LEU A 1 73 ? 6.118 -0.983 11.106 1.00 98.31 73 LEU A C 1
ATOM 592 O O . LEU A 1 73 ? 6.724 -0.033 10.611 1.00 98.31 73 LEU A O 1
ATOM 596 N N . VAL A 1 74 ? 6.528 -2.245 10.949 1.00 98.50 74 VAL A N 1
ATOM 597 C CA . VAL A 1 74 ? 7.743 -2.596 10.199 1.00 98.50 74 VAL A CA 1
ATOM 598 C C . VAL A 1 74 ? 7.611 -2.165 8.738 1.00 98.50 74 VAL A C 1
ATOM 600 O O . VAL A 1 74 ? 8.494 -1.485 8.216 1.00 98.50 74 VAL A O 1
ATOM 603 N N . SER A 1 75 ? 6.486 -2.480 8.087 1.00 98.38 75 SER A N 1
ATOM 604 C CA . SER A 1 75 ? 6.234 -2.067 6.701 1.00 98.38 75 SER A CA 1
ATOM 605 C C . SER A 1 75 ? 6.263 -0.548 6.530 1.00 98.38 75 SER A C 1
ATOM 607 O O . SER A 1 75 ? 6.774 -0.059 5.528 1.00 98.38 75 SER A O 1
ATOM 609 N N . ALA A 1 76 ? 5.774 0.212 7.513 1.00 98.19 76 ALA A N 1
ATOM 610 C CA . ALA A 1 76 ? 5.746 1.664 7.466 1.00 98.19 76 ALA A CA 1
ATOM 611 C C . ALA A 1 76 ? 7.155 2.263 7.453 1.00 98.19 76 ALA A C 1
ATOM 613 O O . ALA A 1 76 ? 7.445 3.126 6.628 1.00 98.19 76 ALA A O 1
ATOM 614 N N . VAL A 1 77 ? 8.060 1.758 8.295 1.00 98.50 77 VAL A N 1
ATOM 615 C CA . VAL A 1 77 ? 9.469 2.181 8.277 1.00 98.50 77 VAL A CA 1
ATOM 616 C C . VAL A 1 77 ? 10.117 1.852 6.928 1.00 98.50 77 VAL A C 1
ATOM 618 O O . VAL A 1 77 ? 10.797 2.699 6.349 1.00 98.50 77 VAL A O 1
ATOM 621 N N . ILE A 1 78 ? 9.854 0.662 6.377 1.00 98.50 78 ILE A N 1
ATOM 622 C CA . ILE A 1 78 ? 10.373 0.257 5.060 1.00 98.50 78 ILE A CA 1
ATOM 623 C C . ILE A 1 78 ? 9.819 1.165 3.945 1.00 98.50 78 ILE A C 1
ATOM 625 O O . ILE A 1 78 ? 10.575 1.578 3.065 1.00 98.50 78 ILE A O 1
ATOM 629 N N . PHE A 1 79 ? 8.538 1.550 3.994 1.00 98.31 79 PHE A N 1
ATOM 630 C CA . PHE A 1 79 ? 7.957 2.509 3.048 1.00 98.31 79 PHE A CA 1
ATOM 631 C C . PHE A 1 79 ? 8.627 3.881 3.113 1.00 98.31 79 PHE A C 1
ATOM 633 O O . PHE A 1 79 ? 8.884 4.467 2.065 1.00 98.31 79 PHE A O 1
ATOM 640 N N . LEU A 1 80 ? 8.959 4.388 4.305 1.00 98.31 80 LEU A N 1
ATOM 641 C CA . LEU A 1 80 ? 9.679 5.660 4.427 1.00 98.31 80 LEU A CA 1
ATOM 642 C C . LEU A 1 80 ? 11.082 5.587 3.805 1.00 98.31 80 LEU A C 1
ATOM 644 O O . LEU A 1 80 ? 11.517 6.536 3.150 1.00 98.31 80 LEU A O 1
ATOM 648 N N . VAL A 1 81 ? 11.767 4.445 3.929 1.00 98.31 81 VAL A N 1
ATOM 649 C CA . VAL A 1 81 ? 13.025 4.204 3.203 1.00 98.31 81 VAL A CA 1
ATOM 650 C C . VAL A 1 81 ? 12.781 4.181 1.691 1.00 98.31 81 VAL A C 1
ATOM 652 O O . VAL A 1 81 ? 13.528 4.817 0.948 1.00 98.31 81 VAL A O 1
ATOM 655 N N . ALA A 1 82 ? 11.722 3.515 1.219 1.00 98.19 82 ALA A N 1
ATOM 656 C CA . ALA A 1 82 ? 11.353 3.524 -0.198 1.00 98.19 82 ALA A CA 1
ATOM 657 C C . ALA A 1 82 ? 11.082 4.950 -0.712 1.00 98.19 82 ALA A C 1
ATOM 659 O O . ALA A 1 82 ? 11.556 5.302 -1.791 1.00 98.19 82 ALA A O 1
ATOM 660 N N . TYR A 1 83 ? 10.404 5.796 0.073 1.00 97.75 83 TYR A N 1
ATOM 661 C CA . TYR A 1 83 ? 10.169 7.204 -0.264 1.00 97.75 83 TYR A CA 1
ATOM 662 C C . TYR A 1 83 ? 11.477 7.979 -0.423 1.00 97.75 83 TYR A C 1
ATOM 664 O O . TYR A 1 83 ? 11.648 8.695 -1.406 1.00 97.75 83 TYR A O 1
ATOM 672 N N . ALA A 1 84 ? 12.432 7.798 0.491 1.00 97.81 84 ALA A N 1
ATOM 673 C CA . ALA A 1 84 ? 13.745 8.427 0.371 1.00 97.81 84 ALA A CA 1
ATOM 674 C C . ALA A 1 84 ? 14.512 7.937 -0.874 1.00 97.81 84 ALA A C 1
ATOM 676 O O . ALA A 1 84 ? 15.195 8.718 -1.540 1.00 97.81 84 ALA A O 1
ATOM 677 N N . LEU A 1 85 ? 14.380 6.651 -1.219 1.00 97.94 85 LEU A N 1
ATOM 678 C CA . LEU A 1 85 ? 15.030 6.061 -2.389 1.00 97.94 85 LEU A CA 1
ATOM 679 C C . LEU A 1 85 ? 14.454 6.560 -3.716 1.00 97.94 85 LEU A C 1
ATOM 681 O O . LEU A 1 85 ? 15.208 6.594 -4.686 1.00 97.94 85 LEU A O 1
ATOM 685 N N . LEU A 1 86 ? 13.186 6.984 -3.783 1.00 97.25 86 LEU A N 1
ATOM 686 C CA . LEU A 1 86 ? 12.590 7.505 -5.024 1.00 97.25 86 LEU A CA 1
ATOM 687 C C . LEU A 1 86 ? 13.413 8.646 -5.637 1.00 97.25 86 LEU A C 1
ATOM 689 O O . LEU A 1 86 ? 13.515 8.735 -6.856 1.00 97.25 86 LEU A O 1
ATOM 693 N N . PHE A 1 87 ? 14.058 9.466 -4.804 1.00 96.00 87 PHE A N 1
ATOM 694 C CA . PHE A 1 87 ? 14.855 10.611 -5.250 1.00 96.00 87 PHE A CA 1
ATOM 695 C C . PHE A 1 87 ? 16.233 10.247 -5.816 1.00 96.00 87 PHE A C 1
ATOM 697 O O . PHE A 1 87 ? 16.865 11.084 -6.453 1.00 96.00 87 PHE A O 1
ATOM 704 N N . LYS A 1 88 ? 16.736 9.036 -5.553 1.00 95.31 88 LYS A N 1
ATOM 705 C CA . LYS A 1 88 ? 18.116 8.644 -5.901 1.00 95.31 88 LYS A CA 1
ATOM 706 C C . LYS A 1 88 ? 18.187 7.368 -6.733 1.00 95.31 88 LYS A C 1
ATOM 708 O O . LYS A 1 88 ? 18.969 7.281 -7.674 1.00 95.31 88 LYS A O 1
ATOM 713 N N . HIS A 1 89 ? 17.386 6.369 -6.378 1.00 96.94 89 HIS A N 1
ATOM 714 C CA . HIS A 1 89 ? 17.441 5.018 -6.924 1.00 96.94 89 HIS A CA 1
ATOM 715 C C . HIS A 1 89 ? 16.024 4.444 -7.098 1.00 96.94 89 HIS A C 1
ATOM 717 O O . HIS A 1 89 ? 15.596 3.616 -6.289 1.00 96.94 89 HIS A O 1
ATOM 723 N N . PRO A 1 90 ? 15.291 4.825 -8.163 1.00 96.31 90 PRO A N 1
ATOM 724 C CA . PRO A 1 90 ? 13.898 4.413 -8.364 1.00 96.31 90 PRO A CA 1
ATOM 725 C C . PRO A 1 90 ? 13.730 2.890 -8.469 1.00 96.31 90 PRO A C 1
ATOM 727 O O . PRO A 1 90 ? 12.796 2.331 -7.901 1.00 96.31 90 PRO A O 1
ATOM 730 N N . ALA A 1 91 ? 14.675 2.190 -9.105 1.00 97.25 91 ALA A N 1
ATOM 731 C CA . ALA A 1 91 ? 14.672 0.727 -9.149 1.00 97.25 91 ALA A CA 1
ATOM 732 C C . ALA A 1 91 ? 14.695 0.108 -7.738 1.00 97.25 91 ALA A C 1
ATOM 734 O O . ALA A 1 91 ? 13.913 -0.789 -7.426 1.00 97.25 91 ALA A O 1
ATOM 735 N N . MET A 1 92 ? 15.554 0.631 -6.856 1.00 98.12 92 MET A N 1
ATOM 736 C CA . MET A 1 92 ? 15.639 0.169 -5.468 1.00 98.12 92 MET A CA 1
ATOM 737 C C . MET A 1 92 ? 14.402 0.568 -4.666 1.00 98.12 92 MET A C 1
ATOM 739 O O . MET A 1 92 ? 13.931 -0.227 -3.859 1.00 98.12 92 MET A O 1
ATOM 743 N N . ALA A 1 93 ? 13.844 1.757 -4.910 1.00 98.31 93 ALA A N 1
ATOM 744 C CA . ALA A 1 93 ? 12.589 2.184 -4.300 1.00 98.31 93 ALA A CA 1
ATOM 745 C C . ALA A 1 93 ? 11.445 1.214 -4.625 1.00 98.31 93 ALA A C 1
ATOM 747 O O . ALA A 1 93 ? 10.682 0.863 -3.730 1.00 98.31 93 ALA A O 1
ATOM 748 N N . GLY A 1 94 ? 11.368 0.720 -5.866 1.00 97.94 94 GLY A N 1
ATOM 749 C CA . GLY A 1 94 ? 10.428 -0.332 -6.247 1.00 97.94 94 GLY A CA 1
ATOM 750 C C . GLY A 1 94 ? 10.634 -1.616 -5.446 1.00 97.94 94 GLY A C 1
ATOM 751 O O . GLY A 1 94 ? 9.704 -2.089 -4.801 1.00 97.94 94 GLY A O 1
ATOM 752 N N . LEU A 1 95 ? 11.856 -2.154 -5.407 1.00 98.12 95 LEU A N 1
ATOM 753 C CA . LEU A 1 95 ? 12.163 -3.375 -4.642 1.00 98.12 95 LEU A CA 1
ATOM 754 C C . LEU A 1 95 ? 11.803 -3.238 -3.152 1.00 98.12 95 LEU A C 1
ATOM 756 O O . LEU A 1 95 ? 11.124 -4.097 -2.591 1.00 98.12 95 LEU A O 1
ATOM 760 N N . VAL A 1 96 ? 12.227 -2.142 -2.519 1.00 98.19 96 VAL A N 1
ATOM 761 C CA . VAL A 1 96 ? 11.988 -1.872 -1.092 1.00 98.19 96 VAL A CA 1
ATOM 762 C C . VAL A 1 96 ? 10.508 -1.596 -0.817 1.00 98.19 96 VAL A C 1
ATOM 764 O O . VAL A 1 96 ? 9.959 -2.098 0.161 1.00 98.19 96 VAL A O 1
ATOM 767 N N . GLY A 1 97 ? 9.826 -0.862 -1.697 1.00 97.25 97 GLY A N 1
ATOM 768 C CA . GLY A 1 97 ? 8.390 -0.611 -1.591 1.00 97.25 97 GLY A CA 1
ATOM 769 C C . GLY A 1 97 ? 7.567 -1.899 -1.658 1.00 97.25 97 GLY A C 1
ATOM 770 O O . GLY A 1 97 ? 6.602 -2.055 -0.911 1.00 97.25 97 GLY A O 1
ATOM 771 N N . TRP A 1 98 ? 7.975 -2.868 -2.480 1.00 94.94 98 TRP A N 1
ATOM 772 C CA . TRP A 1 98 ? 7.302 -4.167 -2.520 1.00 94.94 98 TRP A CA 1
ATOM 773 C C . TRP A 1 98 ? 7.658 -5.090 -1.366 1.00 94.94 98 TRP A C 1
ATOM 775 O O . TRP A 1 98 ? 6.794 -5.850 -0.936 1.00 94.94 98 TRP A O 1
ATOM 785 N N . LEU A 1 99 ? 8.860 -4.978 -0.798 1.00 96.81 99 LEU A N 1
ATOM 786 C CA . LEU A 1 99 ? 9.156 -5.604 0.489 1.00 96.81 99 LEU A CA 1
ATOM 787 C C . LEU A 1 99 ? 8.197 -5.082 1.573 1.00 96.81 99 LEU A C 1
ATOM 789 O O . LEU A 1 99 ? 7.590 -5.885 2.278 1.00 96.81 99 LEU A O 1
ATOM 793 N N . ALA A 1 100 ? 7.984 -3.763 1.645 1.00 96.81 100 ALA A N 1
ATOM 794 C CA . ALA A 1 100 ? 7.012 -3.168 2.564 1.00 96.81 100 ALA A CA 1
ATOM 795 C C . ALA A 1 100 ? 5.586 -3.683 2.308 1.00 96.81 100 ALA A C 1
ATOM 797 O O . ALA A 1 100 ? 4.894 -4.088 3.246 1.00 96.81 100 ALA A O 1
ATOM 798 N N . MET A 1 101 ? 5.157 -3.727 1.040 1.00 94.75 101 MET A N 1
ATOM 799 C CA . MET A 1 101 ? 3.857 -4.291 0.669 1.00 94.75 101 MET A CA 1
ATOM 800 C C . MET A 1 101 ? 3.726 -5.749 1.094 1.00 94.75 101 MET A C 1
ATOM 802 O O . MET A 1 101 ? 2.707 -6.100 1.675 1.00 94.75 101 MET A O 1
ATOM 806 N N . LEU A 1 102 ? 4.729 -6.592 0.847 1.00 94.31 102 LEU A N 1
ATOM 807 C CA . LEU A 1 102 ? 4.692 -8.005 1.215 1.00 94.31 102 LEU A CA 1
ATOM 808 C C . LEU A 1 102 ? 4.577 -8.178 2.733 1.00 94.31 102 LEU A C 1
ATOM 810 O O . LEU A 1 102 ? 3.699 -8.905 3.187 1.00 94.31 102 LEU A O 1
ATOM 814 N N . THR A 1 103 ? 5.373 -7.447 3.521 1.00 96.62 103 THR A N 1
ATOM 815 C CA . THR A 1 103 ? 5.265 -7.441 4.989 1.00 96.62 103 THR A CA 1
ATOM 816 C C . THR A 1 103 ? 3.855 -7.061 5.448 1.00 96.62 103 THR A C 1
ATOM 818 O O . THR A 1 103 ? 3.260 -7.763 6.266 1.00 96.62 103 THR A O 1
ATOM 821 N N . ARG A 1 104 ? 3.288 -5.993 4.876 1.00 95.25 104 ARG A N 1
ATOM 822 C CA . ARG A 1 104 ? 1.923 -5.538 5.168 1.00 95.25 104 ARG A CA 1
ATOM 823 C C . ARG A 1 104 ? 0.867 -6.571 4.780 1.00 95.25 104 ARG A C 1
ATOM 825 O O . ARG A 1 104 ? -0.068 -6.823 5.535 1.00 95.25 104 ARG A O 1
ATOM 832 N N . GLN A 1 105 ? 0.992 -7.165 3.596 1.00 93.56 105 GLN A N 1
ATOM 833 C CA . GLN A 1 105 ? 0.014 -8.131 3.114 1.00 93.56 105 GLN A CA 1
ATOM 834 C C . GLN A 1 105 ? 0.039 -9.423 3.917 1.00 93.56 105 GLN A C 1
ATOM 836 O O . GLN A 1 105 ? -1.029 -9.951 4.203 1.00 93.56 105 GLN A O 1
ATOM 841 N N . THR A 1 106 ? 1.210 -9.884 4.355 1.00 94.56 106 THR A N 1
ATOM 842 C CA . THR A 1 106 ? 1.317 -11.010 5.290 1.00 94.56 106 THR A CA 1
ATOM 843 C C . THR A 1 106 ? 0.474 -10.763 6.543 1.00 94.56 106 THR A C 1
ATOM 845 O O . THR A 1 106 ? -0.281 -11.637 6.959 1.00 94.56 106 THR A O 1
ATOM 848 N N . GLY A 1 107 ? 0.530 -9.548 7.091 1.00 94.75 107 GLY A N 1
ATOM 849 C CA . GLY A 1 107 ? -0.321 -9.121 8.197 1.00 94.75 107 GLY A CA 1
ATOM 850 C C . GLY A 1 107 ? -1.813 -9.309 7.907 1.00 94.75 107 GLY A C 1
ATOM 851 O O . GLY A 1 107 ? -2.497 -10.065 8.594 1.00 94.75 107 GLY A O 1
ATOM 852 N N . HIS A 1 108 ? -2.290 -8.693 6.826 1.00 92.25 108 HIS A N 1
ATOM 853 C CA . HIS A 1 108 ? -3.695 -8.764 6.427 1.00 92.25 108 HIS A CA 1
ATOM 854 C C . HIS A 1 108 ? -4.189 -10.162 6.030 1.00 92.25 108 HIS A C 1
ATOM 856 O O . HIS A 1 108 ? -5.367 -10.439 6.198 1.00 92.25 108 HIS A O 1
ATOM 862 N N . PHE A 1 109 ? -3.355 -11.022 5.443 1.00 91.25 109 PHE A N 1
ATOM 863 C CA . PHE A 1 109 ? -3.820 -12.326 4.958 1.00 91.25 109 PHE A CA 1
ATOM 864 C C . PHE A 1 109 ? -3.804 -13.406 6.035 1.00 91.25 109 PHE A C 1
ATOM 866 O O . PHE A 1 109 ? -4.703 -14.245 6.047 1.00 91.25 109 PHE A O 1
ATOM 873 N N . PHE A 1 110 ? -2.794 -13.406 6.908 1.00 93.62 110 PHE A N 1
ATOM 874 C CA . PHE A 1 110 ? -2.585 -14.494 7.867 1.00 93.62 110 PHE A CA 1
ATOM 875 C C . PHE A 1 110 ? -3.097 -14.185 9.270 1.00 93.62 110 PHE A C 1
ATOM 877 O O . PHE A 1 110 ? -3.389 -15.115 10.018 1.00 93.62 110 PHE A O 1
ATOM 884 N N . PHE A 1 111 ? -3.196 -12.907 9.639 1.00 94.81 111 PHE A N 1
ATOM 885 C CA . PHE A 1 111 ? -3.503 -12.502 11.013 1.00 94.81 111 PHE A CA 1
ATOM 886 C C . PHE A 1 111 ? -4.822 -11.739 11.146 1.00 94.81 111 PHE A C 1
ATOM 888 O O . PHE A 1 111 ? -5.170 -11.321 12.246 1.00 94.81 111 PHE A O 1
ATOM 895 N N . GLU A 1 112 ? -5.571 -11.588 10.054 1.00 92.88 112 GLU A N 1
ATOM 896 C CA . GLU A 1 112 ? -6.886 -10.951 10.036 1.00 92.88 112 GLU A CA 1
ATOM 897 C C . GLU A 1 112 ? -7.937 -11.904 9.449 1.00 92.88 112 GLU A C 1
ATOM 899 O O . GLU A 1 112 ? -7.618 -12.727 8.584 1.00 92.88 112 GLU A O 1
ATOM 904 N N . PRO A 1 113 ? -9.198 -11.831 9.907 1.00 88.19 113 PRO A N 1
ATOM 905 C CA . PRO A 1 113 ? -10.238 -12.733 9.441 1.00 88.19 113 PRO A CA 1
ATOM 906 C C . PRO A 1 113 ? -10.646 -12.404 8.000 1.00 88.19 113 PRO A C 1
ATOM 908 O O . PRO A 1 113 ? -11.159 -11.322 7.724 1.00 88.19 113 PRO A O 1
ATOM 911 N N . ASN A 1 114 ? -10.491 -13.388 7.110 1.00 81.69 114 ASN A N 1
ATOM 912 C CA . ASN A 1 114 ? -10.959 -13.357 5.714 1.00 81.69 114 ASN A CA 1
ATOM 913 C C . ASN A 1 114 ? -12.405 -13.882 5.550 1.00 81.69 114 ASN A C 1
ATOM 915 O O . ASN A 1 114 ? -12.866 -14.108 4.433 1.00 81.69 114 ASN A O 1
ATOM 919 N N . GLY A 1 115 ? -13.091 -14.148 6.665 1.00 85.12 115 GLY A N 1
ATOM 920 C CA . GLY A 1 115 ? -14.452 -14.681 6.727 1.00 85.12 115 GLY A CA 1
ATOM 921 C C . GLY A 1 115 ? -15.302 -13.879 7.708 1.00 85.12 115 GLY A C 1
ATOM 922 O O . GLY A 1 115 ? -15.343 -12.653 7.638 1.00 85.12 115 GLY A O 1
ATOM 923 N N . TYR A 1 116 ? -15.981 -14.553 8.636 1.00 88.38 116 TYR A N 1
ATOM 924 C CA . TYR A 1 116 ? -16.693 -13.853 9.703 1.00 88.38 116 TYR A CA 1
ATOM 925 C C . TYR A 1 116 ? -15.711 -13.292 10.740 1.00 88.38 116 TYR A C 1
ATOM 927 O O . TYR A 1 116 ? -14.833 -14.001 11.233 1.00 88.38 116 TYR A O 1
ATOM 935 N N . ASP A 1 117 ? -15.853 -12.011 11.069 1.00 91.31 117 ASP A N 1
ATOM 936 C CA . ASP A 1 117 ? -15.049 -11.348 12.087 1.00 91.31 117 ASP A CA 1
ATOM 937 C C . ASP A 1 117 ? -15.734 -11.440 13.441 1.00 91.31 117 ASP A C 1
ATOM 939 O O . ASP A 1 117 ? -16.645 -10.674 13.747 1.00 91.31 117 ASP A O 1
ATOM 943 N N . HIS A 1 118 ? -15.265 -12.368 14.268 1.00 89.44 118 HIS A N 1
ATOM 944 C CA . HIS A 1 118 ? -15.815 -12.590 15.600 1.00 89.44 118 HIS A CA 1
ATOM 945 C C . HIS A 1 118 ? -15.533 -11.450 16.588 1.00 89.44 118 HIS A C 1
ATOM 947 O O . HIS A 1 118 ? -16.246 -11.341 17.582 1.00 89.44 118 HIS A O 1
ATOM 953 N N . VAL A 1 119 ? -14.524 -10.604 16.347 1.00 88.88 119 VAL A N 1
ATOM 954 C CA . VAL A 1 119 ? -14.213 -9.479 17.242 1.00 88.88 119 VAL A CA 1
ATOM 955 C C . VAL A 1 119 ? -15.177 -8.324 17.014 1.00 88.88 119 VAL A C 1
ATOM 957 O O . VAL A 1 119 ? -15.651 -7.732 17.982 1.00 88.88 119 VAL A O 1
ATOM 960 N N . ASN A 1 120 ? -15.504 -8.041 15.753 1.00 88.44 120 ASN A N 1
ATOM 961 C CA . ASN A 1 120 ? -16.446 -6.981 15.391 1.00 88.44 120 ASN A CA 1
ATOM 962 C C . ASN A 1 120 ? -17.890 -7.468 15.185 1.00 88.44 120 ASN A C 1
ATOM 964 O O . ASN A 1 120 ? -18.795 -6.643 15.106 1.00 88.44 120 ASN A O 1
ATOM 968 N N . GLY A 1 121 ? -18.119 -8.778 15.079 1.00 89.62 121 GLY A N 1
ATOM 969 C CA . GLY A 1 121 ? -19.437 -9.366 14.831 1.00 89.62 121 GLY A CA 1
ATOM 970 C C . GLY A 1 121 ? -19.970 -9.142 13.410 1.00 89.62 121 GLY A C 1
ATOM 971 O O . GLY A 1 121 ? -21.184 -9.087 13.220 1.00 89.62 121 GLY A O 1
ATOM 972 N N . VAL A 1 122 ? -19.094 -8.998 12.409 1.00 89.88 122 VAL A N 1
ATOM 973 C CA . VAL A 1 122 ? -19.477 -8.614 11.035 1.00 89.88 122 VAL A CA 1
ATOM 974 C C . VAL A 1 122 ? -18.987 -9.607 9.980 1.00 89.88 122 VAL A C 1
ATOM 976 O O . VAL A 1 122 ? -17.956 -10.260 10.146 1.00 89.88 122 VAL A O 1
ATOM 979 N N . SER A 1 123 ? -19.720 -9.713 8.868 1.00 90.75 123 SER A N 1
ATOM 980 C CA . SER A 1 123 ? -19.303 -10.500 7.701 1.00 90.75 123 SER A CA 1
ATOM 981 C C . SER A 1 123 ? -18.222 -9.784 6.885 1.00 90.75 123 SER A C 1
ATOM 983 O O . SER A 1 123 ? -18.083 -8.561 6.951 1.00 90.75 123 SER A O 1
ATOM 985 N N . ASN A 1 124 ? -17.480 -10.535 6.067 1.00 86.06 124 ASN A N 1
ATOM 986 C CA . ASN A 1 124 ? -16.511 -9.947 5.142 1.00 86.06 124 ASN A CA 1
ATOM 987 C C . ASN A 1 124 ? -17.188 -9.019 4.116 1.00 86.06 124 ASN A C 1
ATOM 989 O O . ASN A 1 124 ? -16.679 -7.935 3.854 1.00 86.06 124 ASN A O 1
ATOM 993 N N . ASP A 1 125 ? -18.374 -9.387 3.620 1.00 86.19 125 ASP A N 1
ATOM 994 C CA . ASP A 1 125 ? -19.147 -8.565 2.676 1.00 86.19 125 ASP A CA 1
ATOM 995 C C . ASP A 1 125 ? -19.486 -7.189 3.259 1.00 86.19 125 ASP A C 1
ATOM 997 O O . ASP A 1 125 ? -19.380 -6.171 2.576 1.00 86.19 125 ASP A O 1
ATOM 1001 N N . TYR A 1 126 ? -19.828 -7.137 4.551 1.00 88.31 126 TYR A N 1
ATOM 1002 C CA . TYR A 1 126 ? -20.042 -5.873 5.248 1.00 88.31 126 TYR A CA 1
ATOM 1003 C C . TYR A 1 126 ? -18.754 -5.042 5.309 1.00 88.31 126 TYR A C 1
ATOM 1005 O O . TYR A 1 126 ? -18.768 -3.848 5.014 1.00 88.31 126 TYR A O 1
ATOM 1013 N N . LYS A 1 127 ? -17.616 -5.668 5.634 1.00 86.88 127 LYS A N 1
ATOM 1014 C CA . LYS A 1 127 ? -16.322 -4.973 5.665 1.00 86.88 127 LYS A CA 1
ATOM 1015 C C . LYS A 1 127 ? -15.918 -4.419 4.300 1.00 86.88 127 LYS A C 1
ATOM 1017 O O . LYS A 1 127 ? -15.318 -3.342 4.247 1.00 86.88 127 LYS A O 1
ATOM 1022 N N . GLU A 1 128 ? -16.203 -5.141 3.215 1.00 84.81 128 GLU A N 1
ATOM 1023 C CA . GLU A 1 128 ? -15.954 -4.659 1.853 1.00 84.81 128 GLU A CA 1
ATOM 1024 C C . GLU A 1 128 ? -16.880 -3.492 1.491 1.00 84.81 128 GLU A C 1
ATOM 1026 O O . GLU A 1 128 ? -16.421 -2.524 0.889 1.00 84.81 128 GLU A O 1
ATOM 1031 N N . ALA A 1 129 ? -18.152 -3.546 1.899 1.00 83.38 129 ALA A N 1
ATOM 1032 C CA . ALA A 1 129 ? -19.121 -2.484 1.643 1.00 83.38 129 ALA A CA 1
ATOM 1033 C C . ALA A 1 129 ? -18.774 -1.174 2.372 1.00 83.38 129 ALA A C 1
ATOM 1035 O O . ALA A 1 129 ? -18.892 -0.098 1.787 1.00 83.38 129 ALA A O 1
ATOM 1036 N N . VAL A 1 130 ? -18.319 -1.258 3.627 1.00 81.88 130 VAL A N 1
ATOM 1037 C CA . VAL A 1 130 ? -17.925 -0.083 4.425 1.00 81.88 130 VAL A CA 1
ATOM 1038 C C . VAL A 1 130 ? -16.618 0.521 3.918 1.00 81.88 130 VAL A C 1
ATOM 1040 O O . VAL A 1 130 ? -16.468 1.740 3.822 1.00 81.88 130 VAL A O 1
ATOM 1043 N N . LYS A 1 131 ? -15.646 -0.318 3.555 1.00 79.31 131 LYS A N 1
ATOM 1044 C CA . LYS A 1 131 ? -14.341 0.171 3.127 1.00 79.31 131 LYS A CA 1
ATOM 1045 C C . LYS A 1 131 ? -14.408 0.671 1.692 1.00 79.31 131 LYS A C 1
ATOM 1047 O O . LYS A 1 131 ? -14.380 -0.112 0.747 1.00 79.31 131 LYS A O 1
ATOM 1052 N N . VAL A 1 132 ? -14.405 1.994 1.532 1.00 69.25 132 VAL A N 1
ATOM 1053 C CA . VAL A 1 132 ? -14.580 2.684 0.245 1.00 69.25 132 VAL A CA 1
ATOM 1054 C C . VAL A 1 132 ? -13.780 2.036 -0.895 1.00 69.25 132 VAL A C 1
ATOM 1056 O O . VAL A 1 132 ? -12.548 2.115 -0.985 1.00 69.25 132 VAL A O 1
ATOM 1059 N N . GLY A 1 133 ? -14.536 1.372 -1.775 1.00 62.78 133 GLY A N 1
ATOM 1060 C CA . GLY A 1 133 ? -14.092 0.687 -2.983 1.00 62.78 133 GLY A CA 1
ATOM 1061 C C . GLY A 1 133 ? -13.227 -0.559 -2.768 1.00 62.78 133 GLY A C 1
ATOM 1062 O O . GLY A 1 133 ? -12.635 -1.034 -3.740 1.00 62.78 133 GLY A O 1
ATOM 1063 N N . TYR A 1 134 ? -12.972 -1.014 -1.543 1.00 70.56 134 TYR A N 1
ATOM 1064 C CA . TYR A 1 134 ? -12.129 -2.190 -1.311 1.00 70.56 134 TYR A CA 1
ATOM 1065 C C . TYR A 1 134 ? -12.794 -3.434 -1.894 1.00 70.56 134 TYR A C 1
ATOM 1067 O O . TYR A 1 134 ? -14.003 -3.605 -1.826 1.00 70.56 134 TYR A O 1
ATOM 1075 N N . ASN A 1 135 ? -11.984 -4.275 -2.526 1.00 79.75 135 ASN A N 1
ATOM 1076 C CA . ASN A 1 135 ? -12.431 -5.543 -3.069 1.00 79.75 135 ASN A CA 1
ATOM 1077 C C . ASN A 1 135 ? -11.255 -6.516 -3.031 1.00 79.75 135 ASN A C 1
ATOM 1079 O O . ASN A 1 135 ? -10.197 -6.251 -3.620 1.00 79.75 135 ASN A O 1
ATOM 1083 N N . GLN A 1 136 ? -11.439 -7.639 -2.347 1.00 80.06 136 GLN A N 1
ATOM 1084 C CA . GLN A 1 136 ? -10.391 -8.632 -2.151 1.00 80.06 136 GLN A CA 1
ATOM 1085 C C . GLN A 1 136 ? -9.914 -9.249 -3.473 1.00 80.06 136 GLN A C 1
ATOM 1087 O O . GLN A 1 136 ? -8.715 -9.463 -3.652 1.00 80.06 136 GLN A O 1
ATOM 1092 N N . THR A 1 137 ? -10.807 -9.445 -4.446 1.00 84.62 137 THR A N 1
ATOM 1093 C CA . THR A 1 137 ? -10.441 -9.987 -5.767 1.00 84.62 137 THR A CA 1
ATOM 1094 C C . THR A 1 137 ? -9.486 -9.053 -6.508 1.00 84.62 137 THR A C 1
ATOM 1096 O O . THR A 1 137 ? -8.447 -9.491 -6.998 1.00 84.62 137 THR A O 1
ATOM 1099 N N . ARG A 1 138 ? -9.765 -7.743 -6.532 1.00 85.88 138 ARG A N 1
ATOM 1100 C CA . ARG A 1 138 ? -8.881 -6.749 -7.175 1.00 85.88 138 ARG A CA 1
ATOM 1101 C C . ARG A 1 138 ? -7.490 -6.725 -6.541 1.00 85.88 138 ARG A C 1
ATOM 1103 O O . ARG A 1 138 ? -6.490 -6.593 -7.243 1.00 85.88 138 ARG A O 1
ATOM 1110 N N . LYS A 1 139 ? -7.423 -6.890 -5.219 1.00 86.69 139 LYS A N 1
ATOM 1111 C CA . LYS A 1 139 ? -6.162 -6.991 -4.480 1.00 86.69 139 LYS A CA 1
ATOM 1112 C C . LYS A 1 139 ? -5.365 -8.234 -4.889 1.00 86.69 139 LYS A C 1
ATOM 1114 O O . LYS A 1 139 ? -4.167 -8.124 -5.129 1.00 86.69 139 LYS A O 1
ATOM 1119 N N . ILE A 1 140 ? -6.020 -9.390 -5.005 1.00 88.81 140 ILE A N 1
ATOM 1120 C CA . ILE A 1 140 ? -5.380 -10.634 -5.460 1.00 88.81 140 ILE A CA 1
ATOM 1121 C C . ILE A 1 140 ? -4.850 -10.476 -6.889 1.00 88.81 140 ILE A C 1
ATOM 1123 O O . ILE A 1 140 ? -3.707 -10.839 -7.153 1.00 88.81 140 ILE A O 1
ATOM 1127 N N . VAL A 1 141 ? -5.630 -9.868 -7.788 1.00 92.12 141 VAL A N 1
ATOM 1128 C CA . VAL A 1 141 ? -5.194 -9.587 -9.166 1.00 92.12 141 VAL A CA 1
ATOM 1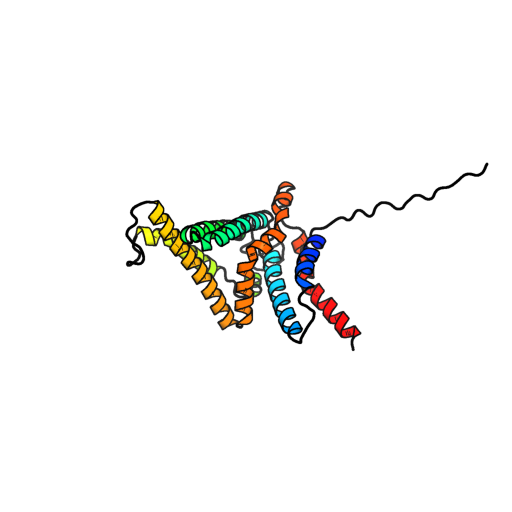129 C C . VAL A 1 141 ? -3.936 -8.715 -9.183 1.00 92.12 141 VAL A C 1
ATOM 1131 O O . VAL A 1 141 ? -2.986 -9.039 -9.891 1.00 92.12 141 VAL A O 1
ATOM 1134 N N . LEU A 1 142 ? -3.876 -7.653 -8.372 1.00 91.75 142 LEU A N 1
ATOM 1135 C CA . LEU A 1 142 ? -2.679 -6.810 -8.270 1.00 91.75 142 LEU A CA 1
ATOM 1136 C C . LEU A 1 142 ? -1.447 -7.601 -7.798 1.00 91.75 142 LEU A C 1
ATOM 1138 O O . LEU A 1 142 ? -0.361 -7.435 -8.352 1.00 91.75 142 LEU A O 1
ATOM 1142 N N . LEU A 1 143 ? -1.608 -8.475 -6.801 1.00 91.69 143 LEU A N 1
ATOM 1143 C CA . LEU A 1 143 ? -0.516 -9.315 -6.297 1.00 91.69 143 LEU A CA 1
ATOM 1144 C C . LEU A 1 143 ? -0.063 -10.355 -7.326 1.00 91.69 143 LEU A C 1
ATOM 1146 O O . LEU A 1 143 ? 1.132 -10.625 -7.429 1.00 91.69 143 LEU A O 1
ATOM 1150 N N . ALA A 1 144 ? -0.988 -10.891 -8.124 1.00 94.00 144 ALA A N 1
ATOM 1151 C CA . ALA A 1 144 ? -0.658 -11.775 -9.235 1.00 94.00 144 ALA A CA 1
ATOM 1152 C C . ALA A 1 144 ? 0.145 -11.037 -10.317 1.00 94.00 144 ALA A C 1
ATOM 1154 O O . ALA A 1 144 ? 1.198 -11.520 -10.723 1.00 94.00 144 ALA A O 1
ATOM 1155 N N . VAL A 1 145 ? -0.291 -9.839 -10.731 1.00 94.69 145 VAL A N 1
ATOM 1156 C CA . VAL A 1 145 ? 0.454 -8.997 -11.688 1.00 94.69 145 VAL A CA 1
ATOM 1157 C C . VAL A 1 145 ? 1.864 -8.716 -11.173 1.00 94.69 145 VAL A C 1
ATOM 1159 O O . VAL A 1 145 ? 2.833 -8.905 -11.903 1.00 94.69 145 VAL A O 1
ATOM 1162 N N . TRP A 1 146 ? 1.995 -8.336 -9.903 1.00 94.75 146 TRP A N 1
ATOM 1163 C CA . TRP A 1 146 ? 3.290 -8.125 -9.262 1.00 94.75 146 TRP A CA 1
ATOM 1164 C C . TRP A 1 146 ? 4.187 -9.373 -9.300 1.00 94.75 146 TRP A C 1
ATOM 1166 O O . TRP A 1 146 ? 5.351 -9.281 -9.700 1.00 94.75 146 TRP A O 1
ATOM 1176 N N . GLY A 1 147 ? 3.648 -10.538 -8.927 1.00 94.38 147 GLY A N 1
ATOM 1177 C CA . GLY A 1 147 ? 4.383 -11.806 -8.909 1.00 94.38 147 GLY A CA 1
ATOM 1178 C C . GLY A 1 147 ? 4.793 -12.299 -10.300 1.00 94.38 147 GLY A C 1
ATOM 1179 O O . GLY A 1 147 ? 5.786 -13.012 -10.431 1.00 94.38 147 GLY A O 1
ATOM 1180 N N . LEU A 1 148 ? 4.075 -11.882 -11.346 1.00 96.88 148 LEU A N 1
ATOM 1181 C CA . LEU A 1 148 ? 4.376 -12.224 -12.737 1.00 96.88 148 LEU A CA 1
ATOM 1182 C C . LEU A 1 148 ? 5.450 -11.332 -13.374 1.00 96.88 148 LEU A C 1
ATOM 1184 O O . LEU A 1 148 ? 6.027 -11.729 -14.384 1.00 96.88 148 LEU A O 1
ATOM 1188 N N . VAL A 1 149 ? 5.772 -10.166 -12.801 1.00 96.69 149 VAL A N 1
ATOM 1189 C CA . VAL A 1 149 ? 6.786 -9.251 -13.362 1.00 96.69 149 VAL A CA 1
ATOM 1190 C C . VAL A 1 149 ? 8.160 -9.920 -13.551 1.00 96.69 149 VAL A C 1
ATOM 1192 O O . VAL A 1 149 ? 8.702 -9.834 -14.655 1.00 96.69 149 VAL A O 1
ATOM 1195 N N . PRO A 1 150 ? 8.738 -10.626 -12.555 1.00 96.06 150 PRO A N 1
ATOM 1196 C CA . PRO A 1 150 ? 10.010 -11.319 -12.756 1.00 96.06 150 PRO A CA 1
ATOM 1197 C C . PRO A 1 150 ? 9.918 -12.414 -13.822 1.00 96.06 150 PRO A C 1
ATOM 1199 O O . PRO A 1 150 ? 10.850 -12.582 -14.600 1.00 96.06 150 PRO A O 1
ATOM 1202 N N . VAL A 1 151 ? 8.788 -13.126 -13.896 1.00 96.94 151 VAL A N 1
ATOM 1203 C CA . VAL A 1 151 ? 8.555 -14.171 -14.907 1.00 96.94 151 VAL A CA 1
ATOM 1204 C C . VAL A 1 151 ? 8.551 -13.564 -16.309 1.00 96.94 151 VAL A C 1
ATOM 1206 O O . VAL A 1 151 ? 9.231 -14.071 -17.198 1.00 96.94 151 VAL A O 1
ATOM 1209 N N . ALA A 1 152 ? 7.858 -12.439 -16.498 1.00 96.38 152 ALA A N 1
ATOM 1210 C CA . ALA A 1 152 ? 7.839 -11.718 -17.765 1.00 96.38 152 ALA A CA 1
ATOM 1211 C C . ALA A 1 152 ? 9.248 -11.281 -18.200 1.00 96.38 152 ALA A C 1
ATOM 1213 O O . ALA A 1 152 ? 9.593 -11.428 -19.370 1.00 96.38 152 ALA A O 1
ATOM 1214 N N . LEU A 1 153 ? 10.086 -10.815 -17.267 1.00 96.25 153 LEU A N 1
ATOM 1215 C CA . LEU A 1 153 ? 11.474 -10.442 -17.559 1.00 96.25 153 LEU A CA 1
ATOM 1216 C C . LEU A 1 153 ? 12.395 -11.642 -17.809 1.00 96.25 153 LEU A C 1
ATOM 1218 O O . LEU A 1 153 ? 13.364 -11.510 -18.545 1.00 96.25 153 LEU A O 1
ATOM 1222 N N . VAL A 1 154 ? 12.120 -12.816 -17.239 1.00 95.38 154 VAL A N 1
ATOM 1223 C CA . VAL A 1 154 ? 12.855 -14.041 -17.602 1.00 95.38 154 VAL A CA 1
ATOM 1224 C C . VAL A 1 154 ? 12.526 -14.458 -19.037 1.00 95.38 154 VAL A C 1
ATOM 1226 O O . VAL A 1 154 ? 13.423 -14.848 -19.779 1.00 95.38 154 VAL A O 1
ATOM 1229 N N . LEU A 1 155 ? 11.256 -14.351 -19.441 1.00 96.12 155 LEU A N 1
ATOM 1230 C CA . LEU A 1 155 ? 10.802 -14.714 -20.787 1.00 96.12 155 LEU A CA 1
ATOM 1231 C C . LEU A 1 155 ? 11.187 -13.672 -21.848 1.00 96.12 155 LEU A C 1
ATOM 1233 O O . LEU A 1 155 ? 11.466 -14.027 -22.989 1.00 96.12 155 LEU A O 1
ATOM 1237 N N . SER A 1 156 ? 11.210 -12.391 -21.477 1.00 96.00 156 SER A N 1
ATOM 1238 C CA . SER A 1 156 ? 11.575 -11.272 -22.346 1.00 96.00 156 SER A CA 1
ATOM 1239 C C . SER A 1 156 ? 12.419 -10.247 -21.569 1.00 96.00 156 SER A C 1
ATOM 1241 O O . SER A 1 156 ? 11.875 -9.245 -21.096 1.00 96.00 156 SER A O 1
ATOM 1243 N N . PRO A 1 157 ? 13.750 -10.440 -21.470 1.00 93.94 157 PRO A N 1
ATOM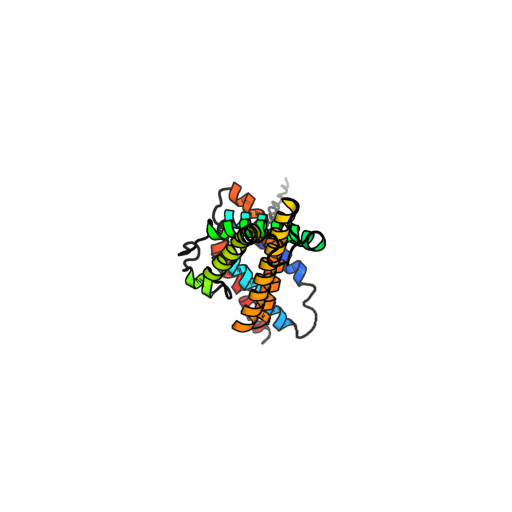 1244 C CA . PRO A 1 157 ? 14.637 -9.596 -20.653 1.00 93.94 157 PRO A CA 1
ATOM 1245 C C . PRO A 1 157 ? 14.675 -8.115 -21.033 1.00 93.94 157 PRO A C 1
ATOM 1247 O O . PRO A 1 157 ? 14.895 -7.270 -20.168 1.00 93.94 157 PRO A O 1
ATOM 1250 N N . THR A 1 158 ? 14.435 -7.800 -22.306 1.00 94.94 158 THR A N 1
ATOM 1251 C CA . THR A 1 158 ? 14.354 -6.423 -22.818 1.00 94.94 158 THR A CA 1
ATOM 1252 C C . THR A 1 158 ? 12.940 -5.843 -22.753 1.00 94.94 158 THR A C 1
ATOM 1254 O O . THR A 1 158 ? 12.749 -4.681 -23.086 1.00 94.94 158 THR A O 1
ATOM 1257 N N . LEU A 1 159 ? 11.938 -6.648 -22.366 1.00 94.12 159 LEU A N 1
ATOM 1258 C CA . LEU A 1 159 ? 10.501 -6.337 -22.370 1.00 94.12 159 LEU A CA 1
ATOM 1259 C C . LEU A 1 159 ? 10.070 -5.473 -23.572 1.00 94.12 159 LEU A C 1
ATOM 1261 O O . LEU A 1 159 ? 9.735 -4.301 -23.421 1.00 94.12 159 LEU A O 1
ATOM 1265 N N . PHE A 1 160 ? 10.113 -6.052 -24.776 1.00 94.19 160 PHE A N 1
ATOM 1266 C CA . PHE A 1 160 ? 9.771 -5.366 -26.035 1.00 94.19 160 PHE A CA 1
ATOM 1267 C C . PHE A 1 160 ? 10.618 -4.113 -26.338 1.00 94.19 160 PHE A C 1
ATOM 1269 O O . PHE A 1 160 ? 10.152 -3.195 -27.007 1.00 94.19 160 PHE A O 1
ATOM 1276 N N . GLY A 1 161 ? 11.866 -4.074 -25.860 1.00 93.56 161 GLY A N 1
ATOM 1277 C CA . GLY A 1 161 ? 12.784 -2.948 -26.062 1.00 93.56 161 GLY A CA 1
ATOM 1278 C C . GLY A 1 161 ? 12.660 -1.836 -25.019 1.00 93.56 161 GLY A C 1
ATOM 1279 O O . GLY A 1 161 ? 13.282 -0.792 -25.179 1.00 93.56 161 GLY A O 1
ATOM 1280 N N . LEU A 1 162 ? 11.887 -2.048 -23.947 1.00 95.19 162 LEU A N 1
ATOM 1281 C CA . LEU A 1 162 ? 11.842 -1.132 -22.806 1.00 95.19 162 LEU A CA 1
ATOM 1282 C C . LEU A 1 162 ? 13.180 -1.072 -22.051 1.00 95.19 162 LEU A C 1
ATOM 1284 O O . LEU A 1 162 ? 13.513 -0.039 -21.475 1.00 95.19 162 LEU A O 1
ATOM 1288 N N . PHE A 1 163 ? 13.929 -2.176 -22.043 1.00 95.88 163 PHE A N 1
ATOM 1289 C CA . PHE A 1 163 ? 15.234 -2.281 -21.401 1.00 95.88 163 PHE A CA 1
ATOM 1290 C C . PHE A 1 163 ? 16.295 -2.809 -22.364 1.00 95.88 163 PHE A C 1
ATOM 1292 O O . PHE A 1 163 ? 16.001 -3.622 -23.243 1.00 95.88 163 PHE A O 1
ATOM 1299 N N . ASP A 1 164 ? 17.548 -2.432 -22.117 1.00 94.12 164 ASP A N 1
ATOM 1300 C CA . ASP A 1 164 ? 18.696 -3.133 -22.685 1.00 94.12 164 ASP A CA 1
ATOM 1301 C C . ASP A 1 164 ? 18.788 -4.560 -22.127 1.00 94.12 164 ASP A C 1
ATOM 1303 O O . ASP A 1 164 ? 18.279 -4.869 -21.045 1.00 94.12 164 ASP A O 1
ATOM 1307 N N . ALA A 1 165 ? 19.447 -5.461 -22.858 1.00 93.38 165 ALA A N 1
ATOM 1308 C CA . ALA A 1 165 ? 19.665 -6.816 -22.365 1.00 93.38 165 ALA A CA 1
ATOM 1309 C C . ALA A 1 165 ? 20.518 -6.767 -21.078 1.00 93.38 165 ALA A C 1
ATOM 1311 O O . ALA A 1 165 ? 21.597 -6.168 -21.090 1.00 93.38 165 ALA A O 1
ATOM 1312 N N . PRO A 1 166 ? 20.070 -7.378 -19.963 1.00 93.38 166 PRO A N 1
ATOM 1313 C CA . PRO A 1 166 ? 20.789 -7.295 -18.700 1.00 93.38 166 PRO A CA 1
ATOM 1314 C C . PRO A 1 166 ? 22.154 -7.981 -18.815 1.00 93.38 166 PRO A C 1
ATOM 1316 O O . PRO A 1 166 ? 22.240 -9.164 -19.144 1.00 93.38 166 PRO A O 1
ATOM 1319 N N . LEU A 1 167 ? 23.222 -7.244 -18.506 1.00 94.25 167 LEU A N 1
ATOM 1320 C CA . LEU A 1 167 ? 24.599 -7.752 -18.542 1.00 94.25 167 LEU A CA 1
ATOM 1321 C C . LEU A 1 167 ? 24.981 -8.473 -17.243 1.00 94.25 167 LEU A C 1
ATOM 1323 O O . LEU A 1 167 ? 25.926 -9.261 -17.205 1.00 94.25 167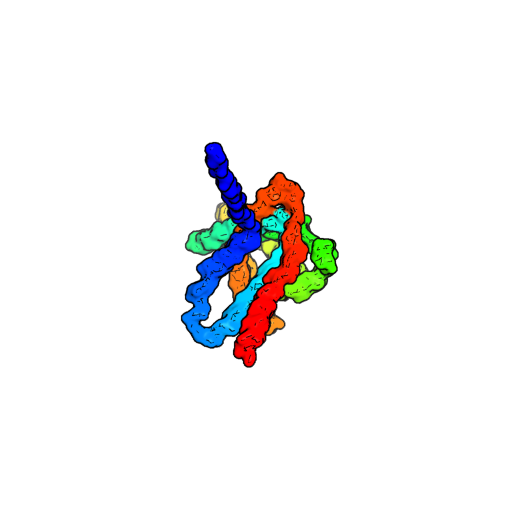 LEU A O 1
ATOM 1327 N N . SER A 1 168 ? 24.236 -8.219 -16.166 1.00 95.88 168 SER A N 1
ATOM 1328 C CA . SER A 1 168 ? 24.437 -8.831 -14.859 1.00 95.88 168 SER A CA 1
ATOM 1329 C C . SER A 1 168 ? 23.116 -9.196 -14.179 1.00 95.88 168 SER A C 1
ATOM 1331 O O . SER A 1 168 ? 22.040 -8.688 -14.503 1.00 95.88 168 SER A O 1
ATOM 1333 N N . ARG A 1 169 ? 23.205 -10.036 -13.140 1.00 95.31 169 ARG A N 1
ATOM 1334 C CA . ARG A 1 169 ? 22.061 -10.343 -12.262 1.00 95.31 169 ARG A CA 1
ATOM 1335 C C . ARG A 1 169 ? 21.489 -9.088 -11.601 1.00 95.31 169 ARG A C 1
ATOM 1337 O O . ARG A 1 169 ? 20.290 -9.021 -11.356 1.00 95.31 169 ARG A O 1
ATOM 1344 N N . MET A 1 170 ? 22.338 -8.103 -11.305 1.00 96.69 170 MET A N 1
ATOM 1345 C CA . MET A 1 170 ? 21.894 -6.855 -10.692 1.00 96.69 170 MET A CA 1
ATOM 1346 C C . MET A 1 170 ? 21.085 -6.004 -11.674 1.00 96.69 170 MET A C 1
ATOM 1348 O O . MET A 1 170 ? 20.122 -5.366 -11.263 1.00 96.69 170 MET A O 1
ATOM 1352 N N . ASP A 1 171 ? 21.415 -6.032 -12.965 1.00 95.81 171 ASP A N 1
ATOM 1353 C CA . ASP A 1 171 ? 20.642 -5.309 -13.984 1.00 95.81 171 ASP A CA 1
ATOM 1354 C C . ASP A 1 171 ? 19.244 -5.912 -14.133 1.00 95.81 171 ASP A C 1
ATOM 1356 O O . ASP A 1 171 ? 18.256 -5.183 -14.117 1.00 95.81 171 ASP A O 1
ATOM 1360 N N . PHE A 1 172 ? 19.140 -7.246 -14.110 1.00 96.62 172 PHE A N 1
ATOM 1361 C CA . PHE A 1 172 ? 17.847 -7.929 -14.030 1.00 96.62 172 PHE A CA 1
ATOM 1362 C C . PHE A 1 172 ? 17.037 -7.494 -12.796 1.00 96.62 172 PHE A C 1
ATOM 1364 O O . PHE A 1 172 ? 15.875 -7.107 -12.917 1.00 96.62 172 PHE A O 1
ATOM 1371 N N . VAL A 1 173 ? 17.652 -7.498 -11.607 1.00 97.44 173 VAL A N 1
ATOM 1372 C CA . VAL A 1 173 ? 16.999 -7.066 -10.357 1.00 97.44 173 VAL A CA 1
ATOM 1373 C C . VAL A 1 173 ? 16.550 -5.602 -10.432 1.00 97.44 173 VAL A C 1
ATOM 1375 O O . VAL A 1 173 ? 15.474 -5.260 -9.941 1.00 97.44 173 VAL A O 1
ATOM 1378 N N . ARG A 1 174 ? 17.325 -4.730 -11.086 1.00 97.25 174 ARG A N 1
ATOM 1379 C CA . ARG A 1 174 ? 16.940 -3.332 -11.309 1.00 97.25 174 ARG A CA 1
ATOM 1380 C C . ARG A 1 174 ? 15.757 -3.205 -12.263 1.00 97.25 174 ARG A C 1
ATOM 1382 O O . ARG A 1 174 ? 14.858 -2.429 -11.955 1.00 97.25 174 ARG A O 1
ATOM 1389 N N . HIS A 1 175 ? 15.706 -3.965 -13.358 1.00 97.75 175 HIS A N 1
ATOM 1390 C CA . HIS A 1 175 ? 14.545 -3.969 -14.263 1.00 97.75 175 HIS A CA 1
ATOM 1391 C C . HIS A 1 175 ? 13.281 -4.432 -13.537 1.00 97.75 175 HIS A C 1
ATOM 1393 O O . HIS A 1 175 ? 12.243 -3.777 -13.640 1.00 97.75 175 HIS A O 1
ATOM 1399 N N . VAL A 1 176 ? 13.387 -5.495 -12.725 1.00 97.94 176 VAL A N 1
ATOM 1400 C CA . VAL A 1 176 ? 12.295 -5.935 -11.842 1.00 97.94 176 VAL A CA 1
ATOM 1401 C C . VAL A 1 176 ? 11.858 -4.781 -10.946 1.00 97.94 176 VAL A C 1
ATOM 1403 O O . VAL A 1 176 ? 10.678 -4.454 -10.920 1.00 97.94 176 VAL A O 1
ATOM 1406 N N . GLY A 1 177 ? 12.803 -4.124 -10.269 1.00 98.00 177 GLY A N 1
ATOM 1407 C CA . GLY A 1 177 ? 12.537 -2.981 -9.399 1.00 98.00 177 GLY A CA 1
ATOM 1408 C C . GLY A 1 177 ? 11.819 -1.823 -10.094 1.00 98.00 177 GLY A C 1
ATOM 1409 O O . GLY A 1 177 ? 10.850 -1.295 -9.554 1.00 98.00 177 GLY A O 1
ATOM 1410 N N . VAL A 1 178 ? 12.241 -1.453 -11.307 1.00 98.06 178 VAL A N 1
ATOM 1411 C CA . VAL A 1 178 ? 11.590 -0.400 -12.107 1.00 98.06 178 VAL A CA 1
ATOM 1412 C C . VAL A 1 178 ? 10.158 -0.786 -12.468 1.00 98.06 178 VAL A C 1
ATOM 1414 O O . VAL A 1 178 ? 9.244 0.010 -12.262 1.00 98.06 178 VAL A O 1
ATOM 1417 N N . LEU A 1 179 ? 9.936 -2.005 -12.965 1.00 98.06 179 LEU A N 1
ATOM 1418 C CA . LEU A 1 179 ? 8.593 -2.463 -13.327 1.00 98.06 179 LEU A CA 1
ATOM 1419 C C . LEU A 1 179 ? 7.683 -2.569 -12.112 1.00 98.06 179 LEU A C 1
ATOM 1421 O O . LEU A 1 179 ? 6.532 -2.153 -12.154 1.00 98.06 179 LEU A O 1
ATOM 1425 N N . TRP A 1 180 ? 8.203 -3.080 -11.008 1.00 98.12 180 TRP A N 1
ATOM 1426 C CA . TRP A 1 180 ? 7.503 -3.108 -9.739 1.00 98.12 180 TRP A CA 1
ATOM 1427 C C . TRP A 1 180 ? 7.127 -1.703 -9.261 1.00 98.12 180 TRP A C 1
ATOM 1429 O O . TRP A 1 180 ? 5.978 -1.493 -8.865 1.00 98.12 180 TRP A O 1
ATOM 1439 N N . LEU A 1 181 ? 8.027 -0.721 -9.351 1.00 97.94 181 LEU A N 1
ATOM 1440 C CA . LEU A 1 181 ? 7.679 0.672 -9.064 1.00 97.94 181 LEU A CA 1
ATOM 1441 C C . LEU A 1 181 ? 6.547 1.163 -9.982 1.00 97.94 181 LEU A C 1
ATOM 1443 O O . LEU A 1 181 ? 5.575 1.739 -9.494 1.00 97.94 181 LEU A O 1
ATOM 1447 N N . ALA A 1 182 ? 6.635 0.886 -11.285 1.00 97.38 182 ALA A N 1
ATOM 1448 C CA . ALA A 1 182 ? 5.617 1.271 -12.260 1.00 97.38 182 ALA A CA 1
ATOM 1449 C C . ALA A 1 182 ? 4.251 0.623 -11.974 1.00 97.38 182 ALA A C 1
ATOM 1451 O O . ALA A 1 182 ? 3.235 1.314 -12.015 1.00 97.38 182 ALA A O 1
ATOM 1452 N N . VAL A 1 183 ? 4.210 -0.664 -11.608 1.00 97.25 183 VAL A N 1
ATOM 1453 C CA . VAL A 1 183 ? 2.977 -1.352 -11.183 1.00 97.25 183 VAL A CA 1
ATOM 1454 C C . VAL A 1 183 ? 2.398 -0.694 -9.931 1.00 97.25 183 VAL A C 1
ATOM 1456 O O . VAL A 1 183 ? 1.194 -0.458 -9.877 1.00 97.25 183 VAL A O 1
ATOM 1459 N N . GLY A 1 184 ? 3.232 -0.361 -8.941 1.00 95.69 184 GLY A N 1
ATOM 1460 C CA . GLY A 1 184 ? 2.790 0.303 -7.711 1.00 95.69 184 GLY A CA 1
ATOM 1461 C C . GLY A 1 184 ? 2.166 1.677 -7.973 1.00 95.69 184 GLY A C 1
ATOM 1462 O O . GLY A 1 184 ? 1.052 1.947 -7.521 1.00 95.69 184 GLY A O 1
ATOM 1463 N N . ILE A 1 185 ? 2.847 2.520 -8.757 1.00 96.50 185 ILE A N 1
ATOM 1464 C CA . ILE A 1 185 ? 2.343 3.842 -9.160 1.00 96.50 185 ILE A CA 1
ATOM 1465 C C . ILE A 1 185 ? 1.063 3.694 -9.988 1.00 96.50 185 ILE A C 1
ATOM 1467 O O . ILE A 1 185 ? 0.059 4.337 -9.688 1.00 96.50 185 ILE A O 1
ATOM 1471 N N . GLY A 1 186 ? 1.073 2.821 -10.998 1.00 96.88 186 GLY A N 1
ATOM 1472 C CA . GLY A 1 186 ? -0.067 2.586 -11.880 1.00 96.88 186 GLY A CA 1
ATOM 1473 C C . GLY A 1 186 ? -1.302 2.098 -11.125 1.00 96.88 186 GLY A C 1
ATOM 1474 O O . GLY A 1 186 ? -2.391 2.626 -11.332 1.00 96.88 186 GLY A O 1
ATOM 1475 N N . ALA A 1 187 ?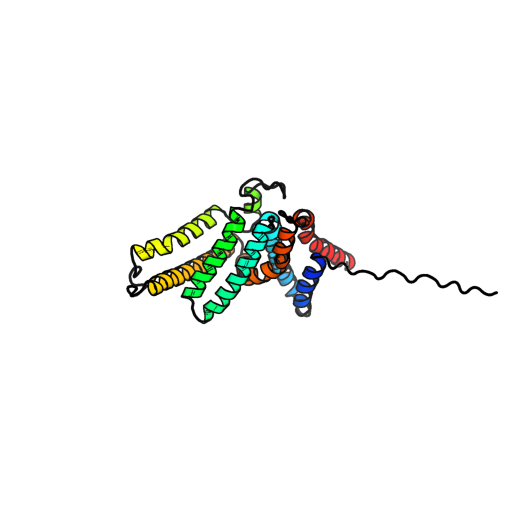 -1.140 1.156 -10.192 1.00 94.31 187 ALA A N 1
ATOM 1476 C CA . ALA A 1 187 ? -2.229 0.670 -9.351 1.00 94.31 187 ALA A CA 1
ATOM 1477 C C . ALA A 1 187 ? -2.790 1.769 -8.436 1.00 94.31 187 ALA A C 1
ATOM 1479 O O . ALA A 1 187 ? -4.009 1.890 -8.297 1.00 94.31 187 ALA A O 1
ATOM 1480 N N . GLY A 1 188 ? -1.917 2.596 -7.848 1.00 94.44 188 GLY A N 1
ATOM 1481 C CA . GLY A 1 188 ? -2.318 3.750 -7.043 1.00 94.44 188 GLY A CA 1
ATOM 1482 C C . GLY A 1 188 ? -3.108 4.781 -7.853 1.00 94.44 188 GLY A C 1
ATOM 1483 O O . GLY A 1 188 ? -4.199 5.174 -7.448 1.00 94.44 188 GLY A O 1
ATOM 1484 N N . LEU A 1 189 ? -2.608 5.171 -9.030 1.00 96.19 189 LEU A N 1
ATOM 1485 C CA . LEU A 1 189 ? -3.285 6.122 -9.919 1.00 96.19 189 LEU A CA 1
ATOM 1486 C C . LEU A 1 189 ? -4.616 5.578 -10.439 1.00 96.19 189 LEU A C 1
ATOM 1488 O O . LEU A 1 189 ? -5.629 6.272 -10.372 1.00 96.19 189 LEU A O 1
ATOM 1492 N N . PHE A 1 190 ? -4.636 4.323 -10.898 1.00 94.88 190 PHE A N 1
ATOM 1493 C CA . PHE A 1 190 ? -5.864 3.651 -11.316 1.00 94.88 190 PHE A CA 1
ATOM 1494 C C . PHE A 1 190 ? -6.908 3.690 -10.203 1.00 94.88 190 PHE A C 1
ATOM 1496 O O . PHE A 1 190 ? -8.074 3.990 -10.453 1.00 94.88 190 PHE A O 1
ATOM 1503 N N . ARG A 1 191 ? -6.488 3.438 -8.960 1.00 92.50 191 ARG A N 1
ATOM 1504 C CA . ARG A 1 191 ? -7.379 3.475 -7.808 1.00 92.50 191 ARG A CA 1
ATOM 1505 C C . ARG A 1 191 ? -7.958 4.866 -7.559 1.00 92.50 191 ARG A C 1
ATOM 1507 O O . ARG A 1 191 ? -9.163 4.981 -7.356 1.00 92.50 191 ARG A O 1
ATOM 1514 N N . VAL A 1 192 ? -7.135 5.909 -7.611 1.00 94.69 192 VAL A N 1
ATOM 1515 C CA . VAL A 1 192 ? -7.597 7.298 -7.463 1.00 94.69 192 VAL A CA 1
ATOM 1516 C C . VAL A 1 192 ? -8.633 7.646 -8.531 1.00 94.69 192 VAL A C 1
ATOM 1518 O O . VAL A 1 192 ? -9.707 8.139 -8.197 1.00 94.69 192 VAL A O 1
ATOM 1521 N N . ILE A 1 193 ? -8.351 7.325 -9.797 1.00 95.31 193 ILE A N 1
ATOM 1522 C CA . ILE A 1 193 ? -9.257 7.589 -10.926 1.00 95.31 193 ILE A CA 1
ATOM 1523 C C . ILE A 1 193 ? -10.557 6.791 -10.779 1.00 95.31 193 ILE A C 1
ATOM 1525 O O . ILE A 1 193 ? -11.645 7.329 -10.965 1.00 95.31 193 ILE A O 1
ATOM 1529 N N . GLN A 1 194 ? -10.463 5.516 -10.402 1.00 93.81 194 GLN A N 1
ATOM 1530 C CA . GLN A 1 194 ? -11.625 4.657 -10.202 1.00 93.81 194 GLN A CA 1
ATOM 1531 C C . GLN A 1 194 ? -12.535 5.181 -9.087 1.00 93.81 194 GLN A C 1
ATOM 1533 O O . GLN A 1 194 ? -13.754 5.180 -9.252 1.00 93.81 194 GLN A O 1
ATOM 1538 N N . LEU A 1 195 ? -11.973 5.631 -7.963 1.00 92.44 195 LEU A N 1
ATOM 1539 C CA . LEU A 1 195 ? -12.748 6.251 -6.886 1.00 92.44 195 LEU A CA 1
ATOM 1540 C C . LEU A 1 195 ? -13.369 7.575 -7.336 1.00 92.44 195 LEU A C 1
ATOM 1542 O O . LEU A 1 195 ? -14.555 7.785 -7.103 1.00 92.44 195 LEU A O 1
ATOM 1546 N N . ALA A 1 196 ? -12.612 8.403 -8.059 1.00 93.31 196 ALA A N 1
ATOM 1547 C CA . ALA A 1 196 ? -13.112 9.655 -8.615 1.00 93.31 196 ALA A CA 1
ATOM 1548 C C . ALA A 1 196 ? -14.310 9.462 -9.558 1.00 93.31 196 ALA A C 1
ATOM 1550 O O . ALA A 1 196 ? -15.241 10.261 -9.538 1.00 93.31 196 ALA A O 1
ATOM 1551 N N . ALA A 1 197 ? -14.296 8.392 -10.358 1.00 93.56 197 ALA A N 1
ATOM 1552 C CA . ALA A 1 197 ? -15.351 8.083 -11.320 1.00 93.56 197 ALA A CA 1
ATOM 1553 C C . ALA A 1 197 ? -16.580 7.389 -10.707 1.00 93.56 197 ALA A C 1
ATOM 1555 O O . ALA A 1 197 ? -17.668 7.486 -11.263 1.00 93.56 197 ALA A O 1
ATOM 1556 N N . THR A 1 198 ? -16.413 6.648 -9.606 1.00 91.25 198 THR A N 1
ATOM 1557 C CA . THR A 1 198 ? -17.500 5.847 -8.999 1.00 91.25 198 THR A CA 1
ATOM 1558 C C . THR A 1 198 ? -18.132 6.483 -7.768 1.00 91.25 198 THR A C 1
ATOM 1560 O O . THR A 1 198 ? -19.220 6.071 -7.382 1.00 91.25 198 THR A O 1
ATOM 1563 N N . GLN A 1 199 ? -17.452 7.444 -7.147 1.00 89.19 199 GLN A N 1
ATOM 1564 C CA . GLN A 1 199 ? -17.930 8.186 -5.985 1.00 89.19 199 GLN A CA 1
ATOM 1565 C C . GLN A 1 199 ? -17.900 9.677 -6.327 1.00 89.19 199 GLN A C 1
ATOM 1567 O O . GLN A 1 199 ? -18.907 10.237 -6.750 1.00 89.19 199 GLN A O 1
ATOM 1572 N N . ASP A 1 200 ? -16.722 10.294 -6.230 1.00 89.88 200 ASP A N 1
ATOM 1573 C CA . ASP A 1 200 ? -16.461 11.686 -6.581 1.00 89.88 200 ASP A CA 1
ATOM 1574 C C . ASP A 1 200 ? -14.950 11.978 -6.508 1.00 89.88 200 ASP A C 1
ATOM 1576 O O . ASP A 1 200 ? -14.174 11.247 -5.878 1.00 89.88 200 ASP A O 1
ATOM 1580 N N . VAL A 1 201 ? -14.518 13.081 -7.126 1.00 93.25 201 VAL A N 1
ATOM 1581 C CA . VAL A 1 201 ? -13.102 13.482 -7.189 1.00 93.25 201 VAL A CA 1
ATOM 1582 C C . VAL A 1 201 ? -12.477 13.652 -5.800 1.00 93.25 201 VAL A C 1
ATOM 1584 O O . VAL A 1 201 ? -11.323 13.259 -5.609 1.00 93.25 201 VAL A O 1
ATOM 1587 N N . ALA A 1 202 ? -13.206 14.198 -4.821 1.00 91.06 202 ALA A N 1
ATOM 1588 C CA . ALA A 1 202 ? -12.667 14.409 -3.482 1.00 91.06 202 ALA A CA 1
ATOM 1589 C C . ALA A 1 202 ? -12.377 13.072 -2.790 1.00 91.06 202 ALA A C 1
ATOM 1591 O O . ALA A 1 202 ? -11.301 12.924 -2.215 1.00 91.06 202 ALA A O 1
ATOM 1592 N N . THR A 1 203 ? -13.251 12.070 -2.927 1.00 89.88 203 THR A N 1
ATOM 1593 C CA . THR A 1 203 ? -13.011 10.711 -2.408 1.00 89.88 203 THR A CA 1
ATOM 1594 C C . THR A 1 203 ? -11.716 10.102 -2.958 1.00 89.88 203 THR A C 1
ATOM 1596 O O . THR A 1 203 ? -10.923 9.533 -2.200 1.00 89.88 203 THR A O 1
ATOM 1599 N N . GLY A 1 204 ? -11.451 10.257 -4.260 1.00 92.31 204 GLY A N 1
ATOM 1600 C CA . GLY A 1 204 ? -10.198 9.798 -4.871 1.00 92.31 204 GLY A CA 1
ATOM 1601 C C . GLY A 1 204 ? -8.960 10.496 -4.292 1.00 92.31 204 GLY A C 1
ATOM 1602 O O . GLY A 1 204 ? -7.965 9.836 -3.982 1.00 92.31 204 GLY A O 1
ATOM 1603 N N . LEU A 1 205 ? -9.026 11.816 -4.095 1.00 94.06 205 LEU A N 1
ATOM 1604 C CA . LEU A 1 205 ? -7.927 12.610 -3.532 1.00 94.06 205 LEU A CA 1
ATOM 1605 C C . LEU A 1 205 ? -7.692 12.329 -2.040 1.00 94.06 205 LEU A C 1
ATOM 1607 O O . LEU A 1 205 ? -6.541 12.189 -1.628 1.00 94.06 205 LEU A O 1
ATOM 1611 N N . ILE A 1 206 ? -8.760 12.181 -1.249 1.00 93.38 206 ILE A N 1
ATOM 1612 C CA . ILE A 1 206 ? -8.695 11.778 0.165 1.00 93.38 206 ILE A CA 1
ATOM 1613 C C . ILE A 1 206 ? -7.986 10.433 0.279 1.00 93.38 206 ILE A C 1
ATOM 1615 O O . ILE A 1 206 ? -7.077 10.276 1.094 1.00 93.38 206 ILE A O 1
ATOM 1619 N N . TRP A 1 207 ? -8.355 9.471 -0.570 1.00 93.25 207 TRP A N 1
ATOM 1620 C CA . TRP A 1 207 ? -7.711 8.164 -0.583 1.00 93.25 207 TRP A CA 1
ATOM 1621 C C . TRP A 1 207 ? -6.224 8.264 -0.952 1.00 93.25 207 TRP A C 1
ATOM 1623 O O . TRP A 1 207 ? -5.390 7.653 -0.287 1.00 93.25 207 TRP A O 1
ATOM 1633 N N . ALA A 1 208 ? -5.866 9.067 -1.961 1.00 94.81 208 ALA A N 1
ATOM 1634 C CA . ALA A 1 208 ? -4.466 9.286 -2.335 1.00 94.81 208 ALA A CA 1
ATOM 1635 C C . ALA A 1 208 ? -3.652 9.848 -1.160 1.00 94.81 208 ALA A C 1
ATOM 1637 O O . ALA A 1 208 ? -2.598 9.314 -0.811 1.00 94.81 208 ALA A O 1
ATOM 1638 N N . PHE A 1 209 ? -4.172 10.893 -0.513 1.00 95.50 209 PHE A N 1
ATOM 1639 C CA . PHE A 1 209 ? -3.546 11.499 0.655 1.00 95.50 209 PHE A CA 1
ATOM 1640 C C . PHE A 1 209 ? -3.420 10.504 1.807 1.00 95.50 209 PHE A C 1
ATOM 1642 O O . PHE A 1 209 ? -2.357 10.402 2.427 1.00 95.50 209 PHE A O 1
ATOM 1649 N N . LYS A 1 210 ? -4.478 9.725 2.060 1.00 93.69 210 LYS A N 1
ATOM 1650 C CA . LYS A 1 210 ? -4.475 8.656 3.054 1.00 93.69 210 LYS A CA 1
ATOM 1651 C C . LYS A 1 210 ? -3.330 7.688 2.799 1.00 93.69 210 LYS A C 1
ATOM 1653 O O . LYS A 1 210 ? -2.541 7.478 3.708 1.00 93.69 210 LYS A O 1
ATOM 1658 N N . VAL A 1 211 ? -3.214 7.143 1.587 1.00 93.56 211 VAL A N 1
ATOM 1659 C CA . VAL A 1 211 ? -2.174 6.161 1.245 1.00 93.56 211 VAL A CA 1
ATOM 1660 C C . VAL A 1 211 ? -0.772 6.745 1.381 1.00 93.56 211 VAL A C 1
ATOM 1662 O O . VAL A 1 211 ? 0.095 6.104 1.969 1.00 93.56 211 VAL A O 1
ATOM 1665 N N . LEU A 1 212 ? -0.542 7.967 0.892 1.00 95.38 212 LEU A N 1
ATOM 1666 C CA . LEU A 1 212 ? 0.780 8.597 0.958 1.00 95.38 212 LEU A CA 1
ATOM 1667 C C . LEU A 1 212 ? 1.233 8.853 2.399 1.00 95.38 212 LEU A C 1
ATOM 1669 O O . LEU A 1 212 ? 2.408 8.666 2.721 1.00 95.38 212 LEU A O 1
ATOM 1673 N N . THR A 1 213 ? 0.300 9.241 3.269 1.00 95.75 213 THR A N 1
ATOM 1674 C CA . THR A 1 213 ? 0.564 9.536 4.687 1.00 95.75 213 THR A CA 1
ATOM 1675 C C . THR A 1 213 ? 0.432 8.321 5.604 1.00 95.75 213 THR A C 1
ATOM 1677 O O . THR A 1 213 ? 0.763 8.401 6.789 1.00 95.75 213 THR A O 1
ATOM 1680 N N . ASP A 1 214 ? -0.012 7.187 5.066 1.00 94.75 214 ASP A N 1
ATOM 1681 C CA . ASP A 1 214 ? -0.277 5.971 5.821 1.00 94.75 214 ASP A CA 1
ATOM 1682 C C . ASP A 1 214 ? 0.952 5.480 6.608 1.00 94.75 214 ASP A C 1
ATOM 1684 O O . ASP A 1 214 ? 0.791 5.160 7.785 1.00 94.75 214 ASP A O 1
ATOM 1688 N N . PRO A 1 215 ? 2.194 5.470 6.074 1.00 97.38 215 PRO A N 1
ATOM 1689 C CA . PRO A 1 215 ? 3.359 5.042 6.852 1.00 97.38 215 PRO A CA 1
ATOM 1690 C C . PRO A 1 215 ? 3.547 5.832 8.157 1.00 97.38 215 PRO A C 1
ATOM 1692 O O . PRO A 1 215 ? 3.751 5.243 9.216 1.00 97.38 215 PRO A O 1
ATOM 1695 N N . PHE A 1 216 ? 3.397 7.156 8.119 1.00 97.38 216 PHE A N 1
ATOM 1696 C CA . PHE A 1 216 ? 3.505 7.993 9.316 1.00 97.38 216 PHE A CA 1
ATOM 1697 C C . PHE A 1 216 ? 2.397 7.681 10.326 1.00 97.38 216 PHE A C 1
ATOM 1699 O O . PHE A 1 216 ? 2.665 7.537 11.519 1.00 97.38 216 PHE A O 1
ATOM 1706 N N . HIS A 1 217 ? 1.164 7.517 9.841 1.00 92.81 217 HIS A N 1
ATOM 1707 C CA . HIS A 1 217 ? 0.024 7.172 10.686 1.00 92.81 217 HIS A CA 1
ATOM 1708 C C . HIS A 1 217 ? 0.191 5.796 11.350 1.00 92.81 217 HIS A C 1
ATOM 1710 O O . HIS A 1 217 ? -0.023 5.666 12.551 1.00 92.81 217 HIS A O 1
ATOM 1716 N N . ASN A 1 218 ? 0.651 4.787 10.604 1.00 95.19 218 ASN A N 1
ATOM 1717 C CA . ASN A 1 218 ? 0.900 3.447 11.143 1.00 95.19 218 ASN A CA 1
ATOM 1718 C C . ASN A 1 218 ? 2.002 3.444 12.209 1.00 95.19 218 ASN A C 1
ATOM 1720 O O . ASN A 1 218 ? 1.885 2.715 13.187 1.00 95.19 218 ASN A O 1
ATOM 1724 N N . ILE A 1 219 ? 3.058 4.251 12.057 1.00 96.75 219 ILE A N 1
ATOM 1725 C CA . ILE A 1 219 ? 4.085 4.385 13.102 1.00 96.75 219 ILE A CA 1
ATOM 1726 C C . ILE A 1 219 ? 3.462 4.965 14.372 1.00 96.75 219 ILE A C 1
ATOM 1728 O O . ILE A 1 219 ? 3.606 4.381 15.445 1.00 96.75 219 ILE A O 1
ATOM 1732 N N . ALA A 1 220 ? 2.730 6.074 14.249 1.00 93.69 220 ALA A N 1
ATOM 1733 C CA . ALA A 1 220 ? 2.081 6.719 15.387 1.00 93.69 220 ALA A CA 1
ATOM 1734 C C . ALA A 1 220 ? 1.092 5.784 16.106 1.00 93.69 220 ALA A C 1
ATOM 1736 O O . ALA A 1 220 ? 1.023 5.788 17.335 1.00 93.69 220 ALA A O 1
ATOM 1737 N N . LEU A 1 221 ? 0.364 4.957 15.354 1.00 91.81 221 LEU A N 1
ATOM 1738 C CA . LEU A 1 221 ? -0.649 4.060 15.899 1.00 91.81 221 LEU A CA 1
ATOM 1739 C C . LEU A 1 221 ? -0.054 2.771 16.492 1.00 91.81 221 LEU A C 1
ATOM 1741 O O . LEU A 1 221 ? -0.482 2.332 17.558 1.00 91.81 221 LEU A O 1
ATOM 1745 N N . TYR A 1 222 ? 0.957 2.181 15.846 1.00 96.38 222 TYR A N 1
ATOM 1746 C CA . TYR A 1 222 ? 1.408 0.813 16.139 1.00 96.38 222 TYR A CA 1
ATOM 1747 C C . TYR A 1 222 ? 2.777 0.695 16.804 1.00 96.38 222 TYR A C 1
ATOM 1749 O O . TYR A 1 222 ? 3.230 -0.419 17.064 1.00 96.38 222 TYR A O 1
ATOM 1757 N N . TRP A 1 223 ? 3.445 1.798 17.155 1.00 96.88 223 TRP A N 1
ATOM 1758 C CA . TRP A 1 223 ? 4.768 1.726 17.796 1.00 96.88 223 TRP A CA 1
ATOM 1759 C C . TRP A 1 223 ? 4.786 0.935 19.118 1.00 96.88 223 TRP A C 1
ATOM 1761 O O . TRP A 1 223 ? 5.828 0.403 19.499 1.00 96.88 223 TRP A O 1
ATOM 1771 N N . LYS A 1 224 ? 3.642 0.818 19.811 1.00 95.56 224 LYS A N 1
ATOM 1772 C CA . LYS A 1 224 ? 3.506 0.019 21.043 1.00 95.56 224 LYS A CA 1
ATOM 1773 C C . LYS A 1 224 ? 3.120 -1.441 20.798 1.00 95.56 224 LYS A C 1
ATOM 1775 O O . LYS A 1 224 ? 3.235 -2.243 21.725 1.00 95.56 224 LYS A O 1
ATOM 1780 N N . SER A 1 225 ? 2.685 -1.806 19.594 1.00 96.44 225 SER A N 1
ATOM 1781 C CA . SER A 1 225 ? 2.213 -3.160 19.278 1.00 96.44 225 SER A CA 1
ATOM 1782 C C . SER A 1 225 ? 3.273 -4.247 19.514 1.00 96.44 225 SER A C 1
ATOM 1784 O O . SER A 1 225 ? 2.914 -5.269 20.100 1.00 96.44 225 SER A O 1
ATOM 1786 N N . PRO A 1 226 ? 4.577 -4.039 19.217 1.00 97.38 226 PRO A N 1
ATOM 1787 C CA . PRO A 1 226 ? 5.610 -5.018 19.562 1.00 97.38 226 PRO A CA 1
ATOM 1788 C C . PRO A 1 226 ? 5.721 -5.261 21.073 1.00 97.38 226 PRO A C 1
ATOM 1790 O O . PRO A 1 226 ? 5.863 -6.395 21.518 1.00 97.38 226 PRO A O 1
ATOM 1793 N N . LEU A 1 227 ? 5.609 -4.203 21.882 1.00 97.56 227 LEU A N 1
ATOM 1794 C CA . LEU A 1 227 ? 5.651 -4.315 23.343 1.00 97.56 227 LEU A CA 1
ATOM 1795 C C . LEU A 1 227 ? 4.401 -5.015 23.889 1.00 97.56 227 LEU A C 1
ATOM 1797 O O . LEU A 1 227 ? 4.495 -5.773 24.849 1.00 97.56 227 LEU A O 1
ATOM 1801 N N . ALA A 1 228 ? 3.235 -4.777 23.282 1.00 96.31 228 ALA A N 1
ATOM 1802 C CA . ALA A 1 228 ? 2.006 -5.489 23.619 1.00 96.31 228 ALA A CA 1
ATOM 1803 C C . ALA A 1 228 ? 2.120 -6.993 23.307 1.00 96.31 228 ALA A C 1
ATOM 1805 O O . ALA A 1 228 ? 1.789 -7.812 24.163 1.00 96.31 228 ALA A O 1
ATOM 1806 N N . LEU A 1 229 ? 2.699 -7.360 22.156 1.00 96.12 229 LEU A N 1
ATOM 1807 C CA . LEU A 1 229 ? 2.973 -8.761 21.811 1.00 96.12 229 LEU A CA 1
ATOM 1808 C C . LEU A 1 229 ? 3.895 -9.449 22.814 1.00 96.12 229 LEU A C 1
ATOM 1810 O O . LEU A 1 229 ? 3.624 -10.578 23.212 1.00 96.12 229 LEU A O 1
ATOM 1814 N N . LEU A 1 230 ? 4.958 -8.771 23.257 1.00 96.44 230 LEU A N 1
ATOM 1815 C CA . LEU A 1 230 ? 5.868 -9.316 24.270 1.00 96.44 230 LEU A CA 1
ATOM 1816 C C . LEU A 1 230 ? 5.175 -9.561 25.621 1.00 96.44 230 LEU A C 1
ATOM 1818 O O . LEU A 1 230 ? 5.644 -10.379 26.407 1.00 96.44 230 LEU A O 1
ATOM 1822 N N . ARG A 1 231 ? 4.047 -8.890 25.880 1.00 96.75 231 ARG A N 1
ATOM 1823 C CA . ARG A 1 231 ? 3.184 -9.125 27.049 1.00 96.75 231 ARG A CA 1
ATOM 1824 C C . ARG A 1 231 ? 2.119 -10.205 26.818 1.00 96.75 231 ARG A C 1
ATOM 1826 O O . ARG A 1 231 ? 1.309 -10.441 27.705 1.00 96.75 231 ARG A O 1
ATOM 1833 N N . GLY A 1 232 ? 2.112 -10.856 25.654 1.00 95.81 232 GLY A N 1
ATOM 1834 C CA . GLY A 1 232 ? 1.148 -11.899 25.295 1.00 95.81 232 GLY A CA 1
ATOM 1835 C C . GLY A 1 232 ? -0.181 -11.377 24.740 1.00 95.81 232 GLY A C 1
ATOM 1836 O O . GLY A 1 232 ? -1.118 -12.152 24.568 1.00 95.81 232 GLY A O 1
ATOM 1837 N N . GLU A 1 233 ? -0.287 -10.081 24.439 1.00 95.88 233 GLU A N 1
ATOM 1838 C CA . GLU A 1 233 ? -1.505 -9.491 23.888 1.00 95.88 233 GLU A CA 1
ATOM 1839 C C . GLU A 1 233 ? -1.572 -9.735 22.375 1.00 95.88 233 GLU A C 1
ATOM 1841 O O . GLU A 1 233 ? -0.886 -9.072 21.600 1.00 95.88 233 GLU A O 1
ATOM 1846 N N . LEU A 1 234 ? -2.375 -10.711 21.942 1.00 95.31 234 LEU A N 1
ATOM 1847 C CA . LEU A 1 234 ? -2.510 -11.058 20.521 1.00 95.31 234 LEU A CA 1
ATOM 1848 C C . LEU A 1 234 ? -3.534 -10.192 19.782 1.00 95.31 234 LEU A C 1
ATOM 1850 O O . LEU A 1 234 ? -3.337 -9.905 18.601 1.00 95.31 234 LEU A O 1
ATOM 1854 N N . ILE A 1 235 ? -4.600 -9.778 20.467 1.00 94.94 235 ILE A N 1
ATOM 1855 C CA . ILE A 1 235 ? -5.678 -8.943 19.929 1.00 94.94 235 ILE A CA 1
ATOM 1856 C C . ILE A 1 235 ? -5.707 -7.630 20.700 1.00 94.94 235 ILE A C 1
ATOM 1858 O O . ILE A 1 235 ? -5.666 -7.640 21.928 1.00 94.94 235 ILE A O 1
ATOM 1862 N N . ASP A 1 236 ? -5.787 -6.516 19.978 1.00 93.12 236 ASP A N 1
ATOM 1863 C CA . ASP A 1 236 ? -5.895 -5.189 20.578 1.00 93.12 236 ASP A CA 1
ATOM 1864 C C . ASP A 1 236 ? -7.238 -5.027 21.320 1.00 93.12 236 ASP A C 1
ATOM 1866 O O . ASP A 1 236 ? -8.293 -5.047 20.680 1.00 93.12 236 ASP A O 1
ATOM 1870 N N . PRO A 1 237 ? -7.242 -4.846 22.655 1.00 89.25 237 PRO A N 1
ATOM 1871 C CA . PRO A 1 237 ? -8.475 -4.727 23.425 1.00 89.25 237 PRO A CA 1
ATOM 1872 C C . PRO A 1 237 ? -9.251 -3.450 23.089 1.00 89.25 237 PRO A C 1
ATOM 1874 O O . PRO A 1 237 ? -10.475 -3.437 23.206 1.00 89.25 237 PRO A O 1
ATOM 1877 N N . THR A 1 238 ? -8.569 -2.402 22.613 1.00 85.88 238 THR A N 1
ATOM 1878 C CA . THR A 1 238 ? -9.190 -1.097 22.339 1.00 85.88 238 THR A CA 1
ATOM 1879 C C . THR A 1 238 ? -10.058 -1.091 21.077 1.00 85.88 238 THR A C 1
ATOM 1881 O O . THR A 1 238 ? -10.791 -0.138 20.837 1.00 85.88 238 THR A O 1
ATOM 1884 N N . ILE A 1 239 ? -10.074 -2.186 20.308 1.00 84.56 239 ILE A N 1
ATOM 1885 C CA . ILE A 1 239 ? -10.911 -2.329 19.106 1.00 84.56 239 ILE A CA 1
ATOM 1886 C C . ILE A 1 239 ? -12.397 -2.408 19.415 1.00 84.56 239 ILE A C 1
ATOM 1888 O O . ILE A 1 239 ? -13.217 -1.966 18.613 1.00 84.56 239 ILE A O 1
ATOM 1892 N N . LYS A 1 240 ? -12.762 -2.936 20.583 1.00 71.06 240 LYS A N 1
ATOM 1893 C CA . LYS A 1 240 ? -14.165 -2.962 21.008 1.00 71.06 240 LYS A CA 1
ATOM 1894 C C . LYS A 1 240 ? -14.653 -1.555 21.365 1.00 71.06 240 LYS A C 1
ATOM 1896 O O . LYS A 1 240 ? -15.743 -1.154 20.956 1.00 71.06 240 LYS A O 1
ATOM 1901 N N . ASP A 1 241 ? -13.792 -0.785 22.022 1.00 68.31 241 ASP A N 1
ATOM 1902 C CA . ASP A 1 241 ? -14.060 0.597 22.441 1.00 68.31 241 ASP A CA 1
ATOM 1903 C C . ASP A 1 241 ? -13.930 1.597 21.283 1.00 68.31 241 ASP A C 1
ATOM 1905 O O . ASP A 1 241 ? -14.429 2.720 21.343 1.00 68.31 241 ASP A O 1
ATOM 1909 N N . ALA A 1 242 ? -13.294 1.170 20.190 1.00 62.78 242 ALA A N 1
ATOM 1910 C CA . ALA A 1 242 ? -13.111 1.945 18.976 1.00 62.78 242 ALA A CA 1
ATOM 1911 C C . ALA A 1 242 ? -14.447 2.490 18.441 1.00 62.78 242 ALA A C 1
ATOM 1913 O O . ALA A 1 242 ? -14.469 3.576 17.877 1.00 62.78 242 ALA A O 1
ATOM 1914 N N . SER A 1 243 ? -15.570 1.790 18.652 1.00 55.19 243 SER A N 1
ATOM 1915 C CA . SER A 1 243 ? -16.903 2.194 18.173 1.00 55.19 243 SER A CA 1
ATOM 1916 C C . SER A 1 243 ? -17.298 3.654 18.470 1.00 55.19 243 SER A C 1
ATOM 1918 O O . SER A 1 243 ? -18.049 4.228 17.684 1.00 55.19 243 SER A O 1
ATOM 1920 N N . HIS A 1 244 ? -16.743 4.279 19.515 1.00 49.16 244 HIS A N 1
ATOM 1921 C CA . HIS A 1 244 ? -17.027 5.666 19.908 1.00 49.16 244 HIS A CA 1
ATOM 1922 C C . HIS A 1 244 ? -16.128 6.738 19.254 1.00 49.16 244 HIS A C 1
ATOM 1924 O O . HIS A 1 244 ? -16.434 7.925 19.337 1.00 49.16 244 HIS A O 1
ATOM 1930 N N . TRP A 1 245 ? -15.044 6.363 18.563 1.00 53.84 245 TRP A N 1
ATOM 1931 C CA . TRP A 1 245 ? -14.079 7.320 17.986 1.00 53.84 245 TRP A CA 1
ATOM 1932 C C . TRP A 1 245 ? -14.605 8.122 16.786 1.00 53.84 245 TRP A C 1
ATOM 1934 O O . TRP A 1 245 ? -14.020 9.146 16.437 1.00 53.84 245 TRP A O 1
ATOM 1944 N N . GLY A 1 246 ? -15.680 7.659 16.144 1.00 46.16 246 GLY A N 1
ATOM 1945 C CA . GLY A 1 246 ? -16.359 8.382 15.063 1.00 46.16 246 GLY A CA 1
ATOM 1946 C C . GLY A 1 246 ? -17.503 9.284 15.536 1.00 46.16 246 GLY A C 1
ATOM 1947 O O . GLY A 1 246 ? -17.839 10.224 14.832 1.00 46.16 246 GLY A O 1
ATOM 1948 N N . ALA A 1 247 ? -18.073 9.021 16.719 1.00 41.94 247 ALA A N 1
ATOM 1949 C CA . ALA A 1 247 ? -19.279 9.692 17.218 1.00 41.94 247 ALA A CA 1
ATOM 1950 C C . ALA A 1 247 ? -18.984 10.923 18.094 1.00 41.94 247 ALA A C 1
ATOM 1952 O O . ALA A 1 247 ? -19.812 11.821 18.193 1.00 41.94 247 ALA A O 1
ATOM 1953 N N . ALA A 1 248 ? -17.792 11.005 18.697 1.00 41.19 248 ALA A N 1
ATOM 1954 C CA . ALA A 1 248 ? -17.432 12.121 19.578 1.00 41.19 248 ALA A CA 1
ATOM 1955 C C . ALA A 1 248 ? -17.333 13.481 18.853 1.00 41.19 248 ALA A C 1
ATOM 1957 O O . ALA A 1 248 ? -17.441 14.522 19.494 1.00 41.19 248 ALA A O 1
ATOM 1958 N N . ALA A 1 249 ? -17.135 13.484 17.529 1.00 43.81 249 ALA A N 1
ATOM 1959 C CA . ALA A 1 249 ? -17.181 14.710 16.731 1.00 43.81 249 ALA A CA 1
ATOM 1960 C C . ALA A 1 249 ? -18.625 15.157 16.445 1.00 43.81 249 ALA A C 1
ATOM 1962 O O . ALA A 1 249 ? -18.895 16.355 16.450 1.00 43.81 249 ALA A O 1
ATOM 1963 N N . ASP A 1 250 ? -19.548 14.205 16.266 1.00 45.00 250 ASP A N 1
ATOM 1964 C CA . ASP A 1 250 ? -20.965 14.501 16.051 1.00 45.00 250 ASP A CA 1
ATOM 1965 C C . ASP A 1 250 ? -21.591 15.084 17.324 1.00 45.00 250 ASP A C 1
ATOM 1967 O O . ASP A 1 250 ? -22.296 16.082 17.248 1.00 45.00 250 ASP A O 1
ATOM 1971 N N . GLU A 1 251 ? -21.304 14.538 18.511 1.00 43.66 251 GLU A N 1
ATOM 1972 C CA . GLU A 1 251 ? -21.885 15.057 19.761 1.00 43.66 251 GLU A CA 1
ATOM 1973 C C . GLU A 1 251 ? -21.398 16.478 20.088 1.00 43.66 251 GLU A C 1
ATOM 1975 O O . GLU A 1 251 ? -22.222 17.332 20.409 1.00 43.66 251 GLU A O 1
ATOM 1980 N N . ALA A 1 252 ? -20.105 16.770 19.907 1.00 45.44 252 ALA A N 1
ATOM 1981 C CA . ALA A 1 252 ? -19.546 18.095 20.186 1.00 45.44 252 ALA A CA 1
ATOM 1982 C C . ALA A 1 252 ? -20.032 19.176 19.199 1.00 45.44 252 ALA A C 1
ATOM 1984 O O . ALA A 1 252 ? -20.387 20.273 19.628 1.00 45.44 252 ALA A O 1
ATOM 1985 N N . GLU A 1 253 ? -20.110 18.874 17.894 1.00 46.44 253 GLU A N 1
ATOM 1986 C CA . GLU A 1 253 ? -20.649 19.820 16.901 1.00 46.44 253 GLU A CA 1
ATOM 1987 C C . GLU A 1 253 ? -22.167 20.026 17.075 1.00 46.44 253 GLU A C 1
ATOM 1989 O O . GLU A 1 253 ? -22.669 21.130 16.849 1.00 46.44 253 GLU A O 1
ATOM 1994 N N . THR A 1 254 ? -22.907 18.999 17.519 1.00 45.94 254 THR A N 1
ATOM 1995 C CA . THR A 1 254 ? -24.357 19.108 17.759 1.00 45.94 254 THR A CA 1
ATOM 1996 C C . THR A 1 254 ? -24.671 19.886 19.042 1.00 45.94 254 THR A C 1
ATOM 1998 O O . THR A 1 254 ? -25.604 20.689 19.044 1.00 45.94 254 THR A O 1
ATOM 2001 N N . GLU A 1 255 ? -23.889 19.708 20.114 1.00 41.28 255 GLU A N 1
ATOM 2002 C CA . GLU A 1 255 ? -24.015 20.498 21.350 1.00 41.28 255 GLU A CA 1
ATOM 2003 C C . GLU A 1 255 ? -23.634 21.967 21.128 1.00 41.28 255 GLU A C 1
ATOM 2005 O O . GLU A 1 255 ? -24.370 22.863 21.544 1.00 41.28 255 GLU A O 1
ATOM 2010 N N . GLU A 1 256 ? -22.532 22.244 20.424 1.00 41.25 256 GLU A N 1
ATOM 2011 C CA . GLU A 1 256 ? -22.099 23.618 20.146 1.00 41.25 256 GLU A CA 1
ATOM 2012 C C . GLU A 1 256 ? -23.101 24.362 19.244 1.00 41.25 256 GLU A C 1
ATOM 2014 O O . GLU A 1 256 ? -23.423 25.524 19.497 1.00 41.25 256 GLU A O 1
ATOM 2019 N N . ALA A 1 257 ? -23.681 23.684 18.246 1.00 45.34 257 ALA A N 1
ATOM 2020 C CA . ALA A 1 257 ? -24.731 24.256 17.402 1.00 45.34 257 ALA A CA 1
ATOM 2021 C C . ALA A 1 257 ? -26.051 24.492 18.160 1.00 45.34 257 ALA A C 1
ATOM 2023 O O . ALA A 1 257 ? -26.724 25.489 17.903 1.00 45.34 257 ALA A O 1
ATOM 2024 N N . ALA A 1 258 ? -26.410 23.619 19.107 1.00 47.34 258 ALA A N 1
ATOM 2025 C CA . ALA A 1 258 ? -27.610 23.769 19.933 1.00 47.34 258 ALA A CA 1
ATOM 2026 C C . ALA A 1 258 ? -27.482 24.878 20.995 1.00 47.34 258 ALA A C 1
ATOM 2028 O O . ALA A 1 258 ? -28.491 25.421 21.440 1.00 47.34 258 ALA A O 1
ATOM 2029 N N . HIS A 1 259 ? -26.258 25.241 21.388 1.00 47.09 259 HIS A N 1
ATOM 2030 C CA . HIS A 1 259 ? -25.991 26.337 22.324 1.00 47.09 259 HIS A CA 1
ATOM 2031 C C . HIS A 1 259 ? -25.864 27.719 21.657 1.00 47.09 259 HIS A C 1
ATOM 2033 O O . HIS A 1 259 ? -25.804 28.729 22.362 1.00 47.09 259 HIS A O 1
ATOM 2039 N N . LEU A 1 260 ? -25.838 27.776 20.320 1.00 45.22 260 LEU A N 1
ATOM 2040 C CA . LEU A 1 260 ? -25.727 29.008 19.526 1.00 45.22 260 LEU A CA 1
ATOM 2041 C C . LEU A 1 260 ? -27.028 29.411 18.798 1.00 45.22 260 LEU A C 1
ATOM 2043 O O . LEU A 1 260 ? -27.030 30.421 18.089 1.00 45.22 260 LEU A O 1
ATOM 2047 N N . THR A 1 261 ? -28.121 28.662 18.981 1.00 40.72 261 THR A N 1
ATOM 2048 C CA . THR A 1 261 ? -29.490 29.006 18.538 1.00 40.72 261 THR A CA 1
ATOM 2049 C C . THR A 1 261 ? -30.371 29.400 19.711 1.00 40.72 261 THR A C 1
ATOM 2051 O O . THR A 1 261 ? -31.104 30.405 19.581 1.00 40.72 261 THR A O 1
#

pLDDT: mean 79.85, std 23.3, range [25.77, 98.5]

Sequence (261 aa):
MFAFQASPAPPPVGFIVTTSTCHATFTEALYVSVSLHNGTGIRMSRYYQTLQTQRFDDYRYYHQSRINQTLHLVSAVIFLVAYALLFKHPAMAGLVGWLAMLTRQTGHFFFEPNGYDHVNGVSNDYKEAVKVGYNQTRKIVLLAVWGLVPVALVLSPTLFGLFDAPLSRMDFVRHVGVLWLAVGIGAGLFRVIQLAATQDVATGLIWAFKVLTDPFHNIALYWKSPLALLRGELIDPTIKDASHWGAAADEAETEEAAHLT